Protein 4GYI (pdb70)

B-factor: mean 53.81, std 22.86, range [17.95, 149.84]

Radius of gyration: 22.62 Å; Cα contacts (8 Å, |Δi|>4): 540; chains: 1; bounding box: 73×52×47 Å

Sequence (338 aa):
KLDTRAMRHLTAEDWRVLTAVEMGSKNHEIVPTPLIEKIARLRGGSSGVHKSIATLAKAGLIARMKEAKYDGYRLTYGGLDYLALHTHAARKDVYSVGSRIGVGKEESDIMIVADEKGKQKVLKIHRLGRISFRTVKRDDYLRNRSTGSWMYLSRRLAAIKEFAFMKALYEEGFPVPEPIAQSRHTIVMSLVDALPMRQVSSVPDPASLYADLIALILRLAKHGLIHGDFNEFNILIREEKDAEDPSSITLTPIIIFPQMVSMDHPNAEMYFDRDVQCIKRFFERRFHFVSTTPGPFYKDAKKTVGKDGAKRLDAALEASGFTKKMAKDLEAAIREQQESR

CATH classification: 1.10.10.10 (+2 more: 3.30.200.20, 1.10.510.10)

Structure (mmCIF, N/CA/C/O backbone):
data_4GYI
#
_entry.id   4GYI
#
_cell.length_a   119.624
_cell.length_b   119.624
_cell.length_c   71.783
_cell.angle_alpha   90.00
_cell.angle_beta   90.00
_cell.angle_gamma   120.00
#
_symmetry.space_group_name_H-M   'H 3'
#
loop_
_entity.id
_entity.type
_entity.pdbx_description
1 polymer 'Rio2 kinase'
2 non-polymer "ADENOSINE-5'-DIPHOSPHATE"
3 non-polymer 'MAGNESIUM ION'
4 non-polymer 1,2-ETHANEDIOL
5 water water
#
loop_
_atom_site.group_PDB
_atom_site.id
_atom_site.type_symbol
_atom_site.label_atom_id
_atom_site.label_alt_id
_atom_site.label_comp_id
_atom_site.label_asym_id
_atom_site.label_entity_id
_atom_site.label_seq_id
_atom_site.pdbx_PDB_ins_code
_atom_site.Cartn_x
_atom_site.Cartn_y
_atom_site.Cartn_z
_atom_site.occupancy
_atom_site.B_iso_or_equiv
_atom_site.auth_seq_id
_atom_site.auth_comp_id
_atom_site.auth_asym_id
_atom_site.auth_atom_id
_atom_site.pdbx_PDB_model_num
ATOM 1 N N . LYS A 1 3 ? 28.244 31.048 -32.201 1.00 105.31 2 LYS A N 1
ATOM 2 C CA . LYS A 1 3 ? 27.331 30.096 -32.825 1.00 107.28 2 LYS A CA 1
ATOM 3 C C . LYS A 1 3 ? 28.095 28.915 -33.413 1.00 106.00 2 LYS A C 1
ATOM 4 O O . LYS A 1 3 ? 29.314 28.815 -33.257 1.00 106.36 2 LYS A O 1
ATOM 6 N N . LEU A 1 4 ? 27.375 28.021 -34.088 1.00 100.32 3 LEU A N 1
ATOM 7 C CA . LEU A 1 4 ? 27.987 26.826 -34.673 1.00 92.75 3 LEU A CA 1
ATOM 8 C C . LEU A 1 4 ? 27.890 26.805 -36.203 1.00 89.82 3 LEU A C 1
ATOM 9 O O . LEU A 1 4 ? 26.793 26.807 -36.771 1.00 92.79 3 LEU A O 1
ATOM 14 N N . ASP A 1 5 ? 29.039 26.785 -36.869 1.00 77.39 4 ASP A N 1
ATOM 15 C CA . ASP A 1 5 ? 29.050 26.669 -38.324 1.00 77.91 4 ASP A CA 1
ATOM 16 C C . ASP A 1 5 ? 29.426 25.260 -38.764 1.00 62.64 4 ASP A C 1
ATOM 17 O O . ASP A 1 5 ? 30.415 24.689 -38.302 1.00 62.58 4 ASP A O 1
ATOM 22 N N . THR A 1 6 ? 28.621 24.697 -39.653 1.00 67.29 5 THR A N 1
ATOM 23 C CA . THR A 1 6 ? 28.854 23.344 -40.134 1.00 70.38 5 THR A CA 1
ATOM 24 C C . THR A 1 6 ? 29.443 23.350 -41.537 1.00 66.80 5 THR A C 1
ATOM 25 O O . THR A 1 6 ? 29.327 22.363 -42.260 1.00 73.81 5 THR A O 1
ATOM 29 N N . ARG A 1 7 ? 30.060 24.464 -41.923 1.00 67.51 6 ARG A N 1
ATOM 30 C CA . ARG A 1 7 ? 30.688 24.569 -43.244 1.00 80.07 6 ARG A CA 1
ATOM 31 C C . ARG A 1 7 ? 31.794 23.524 -43.446 1.00 72.02 6 ARG A C 1
ATOM 32 O O . ARG A 1 7 ? 31.837 22.841 -44.468 1.00 69.33 6 ARG A O 1
ATOM 40 N N . ALA A 1 8 ? 32.682 23.403 -42.462 1.00 63.83 7 ALA A N 1
ATOM 41 C CA . ALA A 1 8 ? 33.854 22.539 -42.578 1.00 60.80 7 ALA A CA 1
ATOM 42 C C . ALA A 1 8 ? 33.487 21.065 -42.597 1.00 60.94 7 ALA A C 1
ATOM 43 O O . ALA A 1 8 ? 34.230 20.238 -43.121 1.00 61.53 7 ALA A O 1
ATOM 45 N N . MET A 1 9 ? 32.334 20.757 -42.020 1.00 60.02 8 MET A N 1
ATOM 46 C CA . MET A 1 9 ? 31.839 19.392 -41.874 1.00 65.51 8 MET A CA 1
ATOM 47 C C . MET A 1 9 ? 32.066 18.493 -43.090 1.00 71.53 8 MET A C 1
ATOM 48 O O . MET A 1 9 ? 32.339 17.298 -42.942 1.00 69.05 8 MET A O 1
ATOM 53 N N . ARG A 1 10 ? 31.959 19.065 -44.285 1.00 69.06 9 ARG A N 1
ATOM 54 C CA . ARG A 1 10 ? 32.152 18.288 -45.511 1.00 75.95 9 ARG A CA 1
ATOM 55 C C . ARG A 1 10 ? 33.583 18.271 -46.044 1.00 71.56 9 ARG A C 1
ATOM 56 O O . ARG A 1 10 ? 33.955 17.372 -46.797 1.00 77.97 9 ARG A O 1
ATOM 64 N N . HIS A 1 11 ? 34.383 19.258 -45.658 1.00 71.11 10 HIS A N 1
ATOM 65 C CA . HIS A 1 11 ? 35.810 19.240 -45.968 1.00 75.15 10 HIS A CA 1
ATOM 66 C C . HIS A 1 11 ? 36.516 18.064 -45.282 1.00 69.13 10 HIS A C 1
ATOM 67 O O . HIS A 1 11 ? 37.570 17.615 -45.737 1.00 68.18 10 HIS A O 1
ATOM 74 N N . LEU A 1 12 ? 35.938 17.564 -44.190 1.00 59.67 11 LEU A N 1
ATOM 75 C CA . LEU A 1 12 ? 36.614 16.556 -43.373 1.00 49.90 11 LEU A CA 1
ATOM 76 C C . LEU A 1 12 ? 36.633 15.172 -44.014 1.00 50.88 11 LEU A C 1
ATOM 77 O O . LEU A 1 12 ? 35.600 14.673 -44.465 1.00 47.29 11 LEU A O 1
ATOM 82 N N . THR A 1 13 ? 37.820 14.564 -44.045 1.00 51.87 12 THR A N 1
ATOM 83 C CA . THR A 1 13 ? 38.013 13.230 -44.614 1.00 59.80 12 THR A CA 1
ATOM 84 C C . THR A 1 13 ? 37.736 12.142 -43.591 1.00 57.42 12 THR A C 1
ATOM 85 O O . THR A 1 13 ? 37.459 12.425 -42.424 1.00 54.35 12 THR A O 1
ATOM 89 N N . ALA A 1 14 ? 37.830 10.894 -44.034 1.00 55.85 13 ALA A N 1
ATOM 90 C CA . ALA A 1 14 ? 37.538 9.753 -43.172 1.00 57.79 13 ALA A CA 1
ATOM 91 C C . ALA A 1 14 ? 38.483 9.689 -41.975 1.00 55.01 13 ALA A C 1
ATOM 92 O O . ALA A 1 14 ? 38.042 9.491 -40.834 1.00 50.92 13 ALA A O 1
ATOM 94 N N . GLU A 1 15 ? 39.777 9.875 -42.220 1.00 53.85 14 GLU A N 1
ATOM 95 C CA . GLU A 1 15 ? 40.704 9.938 -41.093 1.00 62.85 14 GLU A CA 1
ATOM 96 C C . GLU A 1 15 ? 40.809 11.324 -40.432 1.00 53.85 14 GLU A C 1
ATOM 97 O O . GLU A 1 15 ? 41.546 11.495 -39.469 1.00 49.62 14 GLU A O 1
ATOM 103 N N . ASP A 1 16 ? 40.074 12.312 -40.925 1.00 45.27 15 ASP A N 1
ATOM 104 C CA . ASP A 1 16 ? 39.924 13.528 -40.127 1.00 46.10 15 ASP A CA 1
ATOM 105 C C . ASP A 1 16 ? 38.971 13.210 -38.991 1.00 49.86 15 ASP A C 1
ATOM 106 O O . ASP A 1 16 ? 39.189 13.604 -37.839 1.00 43.66 15 ASP A O 1
ATOM 111 N N . TRP A 1 17 ? 37.920 12.472 -39.325 1.00 36.85 16 TRP A N 1
ATOM 112 C CA . TRP A 1 17 ? 36.974 11.994 -38.327 1.00 42.55 16 TRP A CA 1
ATOM 113 C C . TRP A 1 17 ? 37.608 11.042 -37.310 1.00 39.88 16 TRP A C 1
ATOM 114 O O . TRP A 1 17 ? 37.365 11.147 -36.109 1.00 42.29 16 TRP A O 1
ATOM 125 N N . ARG A 1 18 ? 38.439 10.133 -37.797 1.00 40.03 17 ARG A N 1
ATOM 126 C CA . ARG A 1 18 ? 39.089 9.140 -36.954 1.00 47.35 17 ARG A CA 1
ATOM 127 C C . ARG A 1 18 ? 40.022 9.780 -35.918 1.00 45.50 17 ARG A C 1
ATOM 128 O O . ARG A 1 18 ? 40.080 9.347 -34.771 1.00 50.06 17 ARG A O 1
ATOM 136 N N . VAL A 1 19 ? 40.750 10.810 -36.336 1.00 43.67 18 VAL A N 1
ATOM 137 C CA . VAL A 1 19 ? 41.638 11.551 -35.446 1.00 40.51 18 VAL A CA 1
ATOM 138 C C . VAL A 1 19 ? 40.839 12.406 -34.450 1.00 42.19 18 VAL A C 1
ATOM 139 O O . VAL A 1 19 ? 41.155 12.442 -33.256 1.00 38.70 18 VAL A O 1
ATOM 143 N N . LEU A 1 20 ? 39.803 13.085 -34.943 1.00 41.57 19 LEU A N 1
ATOM 144 C CA . LEU A 1 20 ? 38.898 13.814 -34.074 1.00 42.14 19 LEU A CA 1
ATOM 145 C C . LEU A 1 20 ? 38.328 12.873 -33.013 1.00 40.59 19 LEU A C 1
ATOM 146 O O . LEU A 1 20 ? 38.340 13.185 -31.824 1.00 38.56 19 LEU A O 1
ATOM 151 N N . THR A 1 21 ? 37.846 11.714 -33.444 1.00 37.15 20 THR A N 1
ATOM 152 C CA . THR A 1 21 ? 37.293 10.724 -32.522 1.00 41.18 20 THR A CA 1
ATOM 153 C C . THR A 1 21 ? 38.343 10.236 -31.523 1.00 40.37 20 THR A C 1
ATOM 154 O O . THR A 1 21 ? 38.048 10.018 -30.346 1.00 38.94 20 THR A O 1
ATOM 158 N N . ALA A 1 22 ? 39.572 10.082 -32.006 1.00 42.33 21 ALA A N 1
ATOM 159 C CA . ALA A 1 22 ? 40.692 9.664 -31.168 1.00 49.79 21 ALA A CA 1
ATOM 160 C C . ALA A 1 22 ? 41.013 10.679 -30.079 1.00 47.03 21 ALA A C 1
ATOM 161 O O . ALA A 1 22 ? 41.398 10.308 -28.970 1.00 46.55 21 ALA A O 1
ATOM 163 N N . VAL A 1 23 ? 40.886 11.961 -30.397 1.00 40.89 22 VAL A N 1
ATOM 164 C CA . VAL A 1 23 ? 41.109 12.992 -29.385 1.00 45.97 22 VAL A CA 1
ATOM 165 C C . VAL A 1 23 ? 40.005 12.906 -28.332 1.00 47.47 22 VAL A C 1
ATOM 166 O O . VAL A 1 23 ? 40.255 13.010 -27.126 1.00 42.40 22 VAL A O 1
ATOM 170 N N . GLU A 1 24 ? 38.782 12.679 -28.797 1.00 43.28 23 GLU A N 1
ATOM 171 C CA . GLU A 1 24 ? 37.679 12.498 -27.878 1.00 50.90 23 GLU A CA 1
ATOM 172 C C . GLU A 1 24 ? 37.939 11.332 -26.916 1.00 44.17 23 GLU A C 1
ATOM 173 O O . GLU A 1 24 ? 37.768 11.472 -25.712 1.00 43.63 23 GLU A O 1
ATOM 179 N N . MET A 1 25 ? 38.348 10.186 -27.446 1.00 45.70 24 MET A N 1
ATOM 180 C CA . MET A 1 25 ? 38.527 9.004 -26.601 1.00 51.58 24 MET A CA 1
ATOM 181 C C . MET A 1 25 ? 39.673 9.164 -25.624 1.00 42.25 24 MET A C 1
ATOM 182 O O . MET A 1 25 ? 39.597 8.701 -24.494 1.00 57.29 24 MET A O 1
ATOM 187 N N . GLY A 1 26 ? 40.734 9.822 -26.072 1.00 44.35 25 GLY A N 1
ATOM 188 C CA . GLY A 1 26 ? 41.907 10.044 -25.249 1.00 40.24 25 GLY A CA 1
ATOM 189 C C . GLY A 1 26 ? 41.718 11.097 -24.177 1.00 51.54 25 GLY A C 1
ATOM 190 O O . GLY A 1 26 ? 42.518 11.188 -23.252 1.00 55.24 25 GLY A O 1
ATOM 191 N N . SER A 1 27 ? 40.668 11.902 -24.294 1.00 52.58 26 SER A N 1
ATOM 192 C CA . SER A 1 27 ? 40.405 12.919 -23.284 1.00 53.67 26 SER A CA 1
ATOM 193 C C . SER A 1 27 ? 39.474 12.384 -22.209 1.00 57.23 26 SER A C 1
ATOM 194 O O . SER A 1 27 ? 39.044 13.124 -21.336 1.00 55.72 26 SER A O 1
ATOM 197 N N . LYS A 1 28 ? 39.175 11.092 -22.291 1.00 63.43 27 LYS A N 1
ATOM 198 C CA . LYS A 1 28 ? 38.398 10.390 -21.275 1.00 77.68 27 LYS A CA 1
ATOM 199 C C . LYS A 1 28 ? 38.995 10.565 -19.871 1.00 85.29 27 LYS A C 1
ATOM 200 O O . LYS A 1 28 ? 38.273 10.850 -18.918 1.00 82.14 27 LYS A O 1
ATOM 206 N N . ASN A 1 29 ? 40.312 10.399 -19.748 1.00 94.67 28 ASN A N 1
ATOM 207 C CA . ASN A 1 29 ? 40.985 10.581 -18.463 1.00 90.79 28 ASN A CA 1
ATOM 208 C C . ASN A 1 29 ? 41.464 12.016 -18.261 1.00 93.96 28 ASN A C 1
ATOM 209 O O . ASN A 1 29 ? 40.973 12.719 -17.379 1.00 101.97 28 ASN A O 1
ATOM 211 N N . HIS A 1 30 ? 42.409 12.457 -19.086 1.00 90.24 29 HIS A N 1
ATOM 212 C CA . HIS A 1 30 ? 42.962 13.804 -18.949 1.00 84.06 29 HIS A CA 1
ATOM 213 C C . HIS A 1 30 ? 42.491 14.745 -20.053 1.00 75.19 29 HIS A C 1
ATOM 214 O O . HIS A 1 30 ? 42.131 14.306 -21.141 1.00 75.53 29 HIS A O 1
ATOM 221 N N . GLU A 1 31 ? 42.515 16.043 -19.770 1.00 63.92 30 GLU A N 1
ATOM 222 C CA . GLU A 1 31 ? 42.012 17.053 -20.704 1.00 72.53 30 GLU A CA 1
ATOM 223 C C . GLU A 1 31 ? 42.919 17.313 -21.916 1.00 67.10 30 GLU A C 1
ATOM 224 O O . GLU A 1 31 ? 42.436 17.541 -23.029 1.00 59.80 30 GLU A O 1
ATOM 230 N N . ILE A 1 32 ? 44.229 17.308 -21.693 1.00 57.10 31 ILE A N 1
ATOM 231 C CA . ILE A 1 32 ? 45.179 17.436 -22.784 1.00 56.27 31 ILE A CA 1
ATOM 232 C C . ILE A 1 32 ? 45.564 16.040 -23.211 1.00 57.83 31 ILE A C 1
ATOM 233 O O . ILE A 1 32 ? 45.910 15.204 -22.375 1.00 64.54 31 ILE A O 1
ATOM 238 N N . VAL A 1 33 ? 45.483 15.781 -24.511 1.00 47.00 32 VAL A N 1
ATOM 239 C CA . VAL A 1 33 ? 45.854 14.485 -25.037 1.00 48.87 32 VAL A CA 1
ATOM 240 C C . VAL A 1 33 ? 47.136 14.634 -25.830 1.00 54.64 32 VAL A C 1
ATOM 241 O O . VAL A 1 33 ? 47.131 15.264 -26.889 1.00 53.26 32 VAL A O 1
ATOM 245 N N . PRO A 1 34 ? 48.245 14.076 -25.307 1.00 54.12 33 PRO A N 1
ATOM 246 C CA . PRO A 1 34 ? 49.541 14.189 -25.990 1.00 50.77 33 PRO A CA 1
ATOM 247 C C . PRO A 1 34 ? 49.497 13.671 -27.423 1.00 52.93 33 PRO A C 1
ATOM 248 O O . PRO A 1 34 ? 48.821 12.682 -27.712 1.00 51.52 33 PRO A O 1
ATOM 252 N N . THR A 1 35 ? 50.205 14.369 -28.305 1.00 52.42 34 THR A N 1
ATOM 253 C CA . THR A 1 35 ? 50.306 14.004 -29.713 1.00 57.83 34 THR A CA 1
ATOM 254 C C . THR A 1 35 ? 50.535 12.504 -29.981 1.00 68.30 34 THR A C 1
ATOM 255 O O . THR A 1 35 ? 49.835 11.919 -30.810 1.00 67.37 34 THR A O 1
ATOM 259 N N . PRO A 1 36 ? 51.502 11.870 -29.284 1.00 71.53 35 PRO A N 1
ATOM 260 C CA . PRO A 1 36 ? 51.694 10.441 -29.577 1.00 72.77 35 PRO A CA 1
ATOM 261 C C . PRO A 1 36 ? 50.561 9.542 -29.066 1.00 71.04 35 PRO A C 1
ATOM 262 O O . PRO A 1 36 ? 50.440 8.402 -29.516 1.00 64.89 35 PRO A O 1
ATOM 266 N N . LEU A 1 37 ? 49.745 10.035 -28.1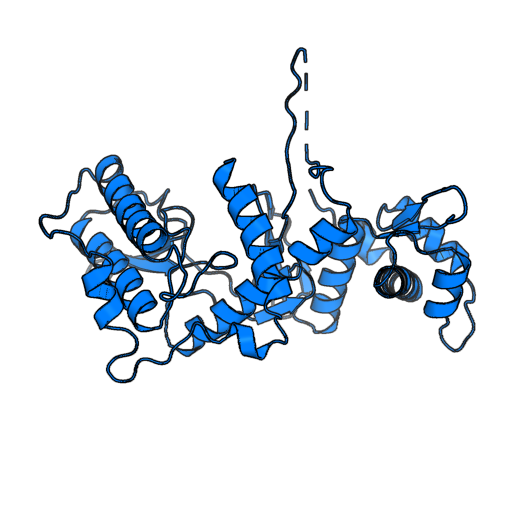40 1.00 70.04 36 LEU A N 1
ATOM 267 C CA . LEU A 1 37 ? 48.567 9.279 -27.724 1.00 68.32 36 LEU A CA 1
ATOM 268 C C . LEU A 1 37 ? 47.413 9.399 -28.740 1.00 59.28 36 LEU A C 1
ATOM 269 O O . LEU A 1 37 ? 46.601 8.481 -28.874 1.00 53.10 36 LEU A O 1
ATOM 274 N N . ILE A 1 38 ? 47.335 10.524 -29.448 1.00 60.06 37 ILE A N 1
ATOM 275 C CA . ILE A 1 38 ? 46.358 10.656 -30.528 1.00 63.23 37 ILE A CA 1
ATOM 276 C C . ILE A 1 38 ? 46.726 9.623 -31.577 1.00 64.28 37 ILE A C 1
ATOM 277 O O . ILE A 1 38 ? 45.873 8.878 -32.065 1.00 41.44 37 ILE A O 1
ATOM 282 N N . GLU A 1 39 ? 48.017 9.591 -31.911 1.00 75.61 38 GLU A N 1
ATOM 283 C CA . GLU A 1 39 ? 48.541 8.681 -32.929 1.00 72.97 38 GLU A CA 1
ATOM 284 C C . GLU A 1 39 ? 48.193 7.237 -32.600 1.00 65.27 38 GLU A C 1
ATOM 285 O O . GLU A 1 39 ? 47.694 6.507 -33.454 1.00 69.03 38 GLU A O 1
ATOM 291 N N . LYS A 1 40 ? 48.434 6.834 -31.357 1.00 52.60 39 LYS A N 1
ATOM 292 C CA . LYS A 1 40 ? 48.178 5.458 -30.954 1.00 55.10 39 LYS A CA 1
ATOM 293 C C . LYS A 1 40 ? 46.694 5.111 -31.042 1.00 56.03 39 LYS A C 1
ATOM 294 O O . LYS A 1 40 ? 46.319 4.129 -31.670 1.00 51.86 39 LYS A O 1
ATOM 300 N N . ILE A 1 41 ? 45.849 5.926 -30.420 1.00 59.86 40 ILE A N 1
ATOM 301 C CA . ILE A 1 41 ? 44.408 5.705 -30.463 1.00 50.45 40 ILE A CA 1
ATOM 302 C C . ILE A 1 41 ? 43.885 5.734 -31.900 1.00 51.24 40 ILE A C 1
ATOM 303 O O . ILE A 1 41 ? 43.061 4.900 -32.281 1.00 57.47 40 ILE A O 1
ATOM 308 N N . ALA A 1 42 ? 44.384 6.675 -32.702 1.00 43.31 41 ALA A N 1
ATOM 309 C CA . ALA A 1 42 ? 43.936 6.817 -34.096 1.00 50.24 41 ALA A CA 1
ATOM 310 C C . ALA A 1 42 ? 44.393 5.703 -35.041 1.00 65.73 41 ALA A C 1
ATOM 311 O O . ALA A 1 42 ? 43.962 5.661 -36.204 1.00 65.10 41 ALA A O 1
ATOM 313 N N . ARG A 1 43 ? 45.265 4.819 -34.556 1.00 72.17 42 ARG A N 1
ATOM 314 C CA . ARG A 1 43 ? 45.835 3.770 -35.406 1.00 74.62 42 ARG A CA 1
ATOM 315 C C . ARG A 1 43 ? 44.756 2.904 -36.066 1.00 78.73 42 ARG A C 1
ATOM 316 O O . ARG A 1 43 ? 44.024 2.169 -35.399 1.00 80.12 42 ARG A O 1
ATOM 324 N N . LEU A 1 44 ? 44.663 3.037 -37.387 1.00 79.35 43 LEU A N 1
ATOM 325 C CA . LEU A 1 44 ? 43.656 2.360 -38.195 1.00 85.83 43 LEU A CA 1
ATOM 326 C C . LEU A 1 44 ? 43.819 0.843 -38.120 1.00 96.41 43 LEU A C 1
ATOM 327 O O . LEU A 1 44 ? 42.982 0.150 -37.535 1.00 101.21 43 LEU A O 1
ATOM 332 N N . ARG A 1 45 ? 44.907 0.345 -38.707 1.00 87.27 44 ARG A N 1
ATOM 333 C CA . ARG A 1 45 ? 45.222 -1.086 -38.725 1.00 98.80 44 ARG A CA 1
ATOM 334 C C . ARG A 1 45 ? 46.241 -1.617 -37.677 1.00 117.41 44 ARG A C 1
ATOM 335 O O . ARG A 1 45 ? 46.017 -2.694 -37.121 1.00 125.53 44 ARG A O 1
ATOM 343 N N . GLY A 1 46 ? 47.350 -0.923 -37.397 1.00 104.08 45 GLY A N 1
ATOM 344 C CA . GLY A 1 46 ? 47.762 0.328 -38.011 1.00 91.69 45 GLY A CA 1
ATOM 345 C C . GLY A 1 46 ? 49.043 0.817 -37.364 1.00 84.88 45 GLY A C 1
ATOM 346 O O . GLY A 1 46 ? 49.441 0.310 -36.319 1.00 77.57 45 GLY A O 1
ATOM 347 N N . GLY A 1 47 ? 49.696 1.794 -37.982 1.00 88.85 46 GLY A N 1
ATOM 348 C CA . GLY A 1 47 ? 49.211 2.391 -39.210 1.00 91.54 46 GLY A CA 1
ATOM 349 C C . GLY A 1 47 ? 48.495 3.692 -38.922 1.00 93.61 46 GLY A C 1
ATOM 350 O O . GLY A 1 47 ? 47.279 3.702 -38.722 1.00 99.79 46 GLY A O 1
ATOM 351 N N . SER A 1 48 ? 49.242 4.793 -38.893 1.00 89.71 47 SER A N 1
ATOM 352 C CA . SER A 1 48 ? 48.624 6.090 -38.630 1.00 87.64 47 SER A CA 1
ATOM 353 C C . SER A 1 48 ? 47.692 6.538 -39.789 1.00 116.66 47 SER A C 1
ATOM 354 O O . SER A 1 48 ? 46.477 6.620 -39.576 1.00 116.69 47 SER A O 1
ATOM 357 N N . SER A 1 49 ? 48.201 6.804 -40.999 1.00 107.01 48 SER A N 1
ATOM 358 C CA . SER A 1 49 ? 49.620 6.866 -41.342 1.00 95.65 48 SER A CA 1
ATOM 359 C C . SER A 1 49 ? 49.973 8.333 -41.576 1.00 97.47 48 SER A C 1
ATOM 360 O O . SER A 1 49 ? 51.149 8.719 -41.574 1.00 88.43 48 SER A O 1
ATOM 363 N N . GLY A 1 50 ? 48.931 9.143 -41.770 1.00 101.68 49 GLY A N 1
ATOM 364 C CA . GLY A 1 50 ? 49.064 10.580 -41.947 1.00 102.61 49 GLY A CA 1
ATOM 365 C C . GLY A 1 50 ? 48.155 11.346 -40.999 1.00 100.76 49 GLY A C 1
ATOM 366 O O . GLY A 1 50 ? 47.543 12.356 -41.360 1.00 99.74 49 GLY A O 1
ATOM 367 N N . VAL A 1 51 ? 48.065 10.856 -39.771 1.00 87.90 50 VAL A N 1
ATOM 368 C CA . VAL A 1 51 ? 47.254 11.504 -38.763 1.00 80.35 50 VAL A CA 1
ATOM 369 C C . VAL A 1 51 ? 47.790 12.896 -38.416 1.00 74.95 50 VAL A C 1
ATOM 370 O O . VAL A 1 51 ? 47.030 13.780 -38.016 1.00 67.88 50 VAL A O 1
ATOM 374 N N . HIS A 1 52 ? 49.093 13.094 -38.588 1.00 68.08 51 HIS A N 1
ATOM 375 C CA . HIS A 1 52 ? 49.696 14.384 -38.295 1.00 68.51 51 HIS A CA 1
ATOM 376 C C . HIS A 1 52 ? 49.084 15.483 -39.147 1.00 63.37 51 HIS A C 1
ATOM 377 O O . HIS A 1 52 ? 48.914 16.615 -38.677 1.00 60.54 51 HIS A O 1
ATOM 384 N N . LYS A 1 53 ? 48.723 15.140 -40.384 1.00 52.63 52 LYS A N 1
ATOM 385 C CA . LYS A 1 53 ? 48.083 16.098 -41.280 1.00 60.82 52 LYS A CA 1
ATOM 386 C C . LYS A 1 53 ? 46.649 16.403 -40.854 1.00 66.11 52 LYS A C 1
ATOM 387 O O . LYS A 1 53 ? 46.245 17.565 -40.802 1.00 63.33 52 LYS A O 1
ATOM 393 N N . SER A 1 54 ? 45.882 15.352 -40.572 1.00 68.57 53 SER A N 1
ATOM 394 C CA . SER A 1 54 ? 44.538 15.503 -40.017 1.00 66.40 53 SER A CA 1
ATOM 395 C C . SER A 1 54 ? 44.526 16.419 -38.789 1.00 55.83 53 SER A C 1
ATOM 396 O O . SER A 1 54 ? 43.657 17.278 -38.665 1.00 60.61 53 SER A O 1
ATOM 399 N N . ILE A 1 55 ? 45.498 16.241 -37.896 1.00 51.19 54 ILE A N 1
ATOM 400 C CA . ILE A 1 55 ? 45.627 17.093 -36.708 1.00 53.10 54 ILE A CA 1
ATOM 401 C C . ILE A 1 55 ? 45.653 18.586 -37.052 1.00 60.16 54 ILE A C 1
ATOM 402 O O . ILE A 1 55 ? 44.969 19.395 -36.414 1.00 70.86 54 ILE A O 1
ATOM 407 N N . ALA A 1 56 ? 46.424 18.950 -38.071 1.00 54.36 55 ALA A N 1
ATOM 408 C CA . ALA A 1 56 ? 46.520 20.350 -38.487 1.00 61.08 55 ALA A CA 1
ATOM 409 C C . ALA A 1 56 ? 45.206 20.856 -39.093 1.00 61.16 55 ALA A C 1
ATOM 410 O O . ALA A 1 56 ? 44.758 21.975 -38.806 1.00 59.07 55 ALA A O 1
ATOM 412 N N . THR A 1 57 ? 44.611 20.034 -39.955 1.00 58.06 56 THR A N 1
ATOM 413 C CA . THR A 1 57 ? 43.286 20.301 -40.505 1.00 52.52 56 THR A CA 1
ATOM 414 C C . THR A 1 57 ? 42.292 20.585 -39.378 1.00 48.70 56 THR A C 1
ATOM 415 O O . THR A 1 57 ? 41.580 21.587 -39.403 1.00 59.65 56 THR A O 1
ATOM 419 N N . LEU A 1 58 ? 42.259 19.702 -38.386 1.00 43.64 57 LEU A N 1
ATOM 420 C CA . LEU A 1 58 ? 41.296 19.822 -37.287 1.00 42.63 57 LEU A CA 1
ATOM 421 C C . LEU A 1 58 ? 41.583 21.039 -36.432 1.00 42.43 57 LEU A C 1
ATOM 422 O O . LEU A 1 58 ? 40.665 21.705 -35.959 1.00 46.55 57 LEU A O 1
ATOM 427 N N . ALA A 1 59 ? 42.862 21.330 -36.241 1.00 54.10 58 ALA A N 1
ATOM 428 C CA . ALA A 1 59 ? 43.278 22.488 -35.456 1.00 60.35 58 ALA A CA 1
ATOM 429 C C . ALA A 1 59 ? 42.890 23.773 -36.170 1.00 53.41 58 ALA A C 1
ATOM 430 O O . ALA A 1 59 ? 42.318 24.678 -35.574 1.00 56.85 58 ALA A O 1
ATOM 432 N N . LYS A 1 60 ? 43.202 23.830 -37.459 1.00 69.44 59 LYS A N 1
ATOM 433 C CA . LYS A 1 60 ? 42.865 24.964 -38.313 1.00 79.40 59 LYS A CA 1
ATOM 434 C C . LYS A 1 60 ? 41.377 25.254 -38.275 1.00 74.42 59 LYS A C 1
ATOM 435 O O . LYS A 1 60 ? 40.961 26.406 -38.147 1.00 79.99 59 LYS A O 1
ATOM 441 N N . ALA A 1 61 ? 40.579 24.197 -38.382 1.00 67.33 60 ALA A N 1
ATOM 442 C CA . ALA A 1 61 ? 39.121 24.311 -38.331 1.00 54.86 60 ALA A CA 1
ATOM 443 C C . ALA A 1 61 ? 38.568 24.504 -36.913 1.00 49.76 60 ALA A C 1
ATOM 444 O O . ALA A 1 61 ? 37.365 24.661 -36.732 1.00 49.89 60 ALA A O 1
ATOM 446 N N . GLY A 1 62 ? 39.433 24.484 -35.909 1.00 50.28 61 GLY A N 1
ATOM 447 C CA . GLY A 1 62 ? 38.999 24.791 -34.556 1.00 55.52 61 GLY A CA 1
ATOM 448 C C . GLY A 1 62 ? 38.189 23.690 -33.899 1.00 46.73 61 GLY A C 1
ATOM 449 O O . GLY A 1 62 ? 37.335 23.955 -33.066 1.00 45.25 61 GLY A O 1
ATOM 450 N N . LEU A 1 63 ? 38.461 22.450 -34.283 1.00 47.77 62 LEU A N 1
ATOM 451 C CA . LEU A 1 63 ? 37.768 21.297 -33.726 1.00 48.48 62 LEU A CA 1
ATOM 452 C C . LEU A 1 63 ? 38.578 20.713 -32.569 1.00 45.86 62 LEU A C 1
ATOM 453 O O . LEU A 1 63 ? 38.042 20.023 -31.701 1.00 42.43 62 LEU A O 1
ATOM 458 N N . ILE A 1 64 ? 39.879 20.987 -32.595 1.00 46.69 63 ILE A N 1
ATOM 459 C CA . ILE A 1 64 ? 40.786 20.708 -31.493 1.00 43.32 63 ILE A CA 1
ATOM 460 C C . ILE A 1 64 ? 41.689 21.916 -31.306 1.00 51.20 63 ILE A C 1
ATOM 461 O O . ILE A 1 64 ? 41.773 22.773 -32.183 1.00 57.67 63 ILE A O 1
ATOM 466 N N . ALA A 1 65 ? 42.375 21.981 -30.172 1.00 43.84 64 ALA A N 1
ATOM 467 C CA . ALA A 1 65 ? 43.224 23.124 -29.882 1.00 53.06 64 ALA A CA 1
ATOM 468 C C . ALA A 1 65 ? 44.518 22.703 -29.179 1.00 58.31 64 ALA A C 1
ATOM 469 O O . ALA A 1 65 ? 44.488 21.936 -28.220 1.00 55.92 64 ALA A O 1
ATOM 471 N N . ARG A 1 66 ? 45.648 23.203 -29.671 1.00 63.50 65 ARG A N 1
ATOM 472 C CA . ARG A 1 66 ? 46.951 22.870 -29.100 1.00 67.75 65 ARG A CA 1
ATOM 473 C C . ARG A 1 66 ? 47.106 23.389 -27.681 1.00 61.39 65 ARG A C 1
ATOM 474 O O . ARG A 1 66 ? 46.759 24.530 -27.386 1.00 60.89 65 ARG A O 1
ATOM 482 N N . MET A 1 67 ? 47.611 22.536 -26.799 1.00 68.20 66 MET A N 1
ATOM 483 C CA . MET A 1 67 ? 47.931 22.942 -25.433 1.00 74.59 66 MET A CA 1
ATOM 484 C C . MET A 1 67 ? 49.370 22.557 -25.077 1.00 81.48 66 MET A C 1
ATOM 485 O O . MET A 1 67 ? 49.721 21.374 -25.071 1.00 81.28 66 MET A O 1
ATOM 490 N N . LYS A 1 68 ? 50.200 23.556 -24.789 1.00 84.78 67 LYS A N 1
ATOM 491 C CA . LYS A 1 68 ? 51.539 23.302 -24.269 1.00 84.80 67 LYS A CA 1
ATOM 492 C C . LYS A 1 68 ? 51.525 23.506 -22.766 1.00 88.48 67 LYS A C 1
ATOM 493 O O . LYS A 1 68 ? 51.067 24.540 -22.274 1.00 90.71 67 LYS A O 1
ATOM 495 N N . GLU A 1 69 ? 52.006 22.502 -22.041 1.00 90.37 68 GLU A N 1
ATOM 496 C CA . GLU A 1 69 ? 52.084 22.561 -20.586 1.00 94.76 68 GLU A CA 1
ATOM 497 C C . GLU A 1 69 ? 53.442 22.021 -20.145 1.00 93.27 68 GLU A C 1
ATOM 498 O O . GLU A 1 69 ? 54.234 21.572 -20.978 1.00 89.55 68 GLU A O 1
ATOM 504 N N . ALA A 1 70 ? 53.700 22.077 -18.841 1.00 96.57 69 ALA A N 1
ATOM 505 C CA . ALA A 1 70 ? 54.955 21.628 -18.248 1.00 107.71 69 ALA A CA 1
ATOM 506 C C . ALA A 1 70 ? 55.460 20.308 -18.833 1.00 107.04 69 ALA A C 1
ATOM 507 O O . ALA A 1 70 ? 56.609 20.215 -19.276 1.00 112.06 69 ALA A O 1
ATOM 509 N N . LYS A 1 71 ? 54.600 19.294 -18.843 1.00 95.52 70 LYS A N 1
ATOM 510 C CA . LYS A 1 71 ? 54.977 17.999 -19.394 1.00 94.33 70 LYS A CA 1
ATOM 511 C C . LYS A 1 71 ? 53.998 17.592 -20.492 1.00 97.62 70 LYS A C 1
ATOM 512 O O . LYS A 1 71 ? 54.357 16.893 -21.440 1.00 99.61 70 LYS A O 1
ATOM 518 N N . TYR A 1 72 ? 52.760 18.052 -20.361 1.00 101.61 71 TYR A N 1
ATOM 519 C CA . TYR A 1 72 ? 51.686 17.628 -21.250 1.00 106.61 71 TYR A CA 1
ATOM 520 C C . TYR A 1 72 ? 51.567 18.565 -22.446 1.00 103.18 71 TYR A C 1
ATOM 521 O O . TYR A 1 72 ? 51.028 19.664 -22.343 1.00 103.18 71 TYR A O 1
ATOM 530 N N . ASP A 1 73 ? 52.102 18.119 -23.576 1.00 102.11 72 ASP A N 1
ATOM 531 C CA . ASP A 1 73 ? 52.076 18.885 -24.813 1.00 98.54 72 ASP A CA 1
ATOM 532 C C . ASP A 1 73 ? 51.265 18.113 -25.849 1.00 87.72 72 ASP A C 1
ATOM 533 O O . ASP A 1 73 ? 51.726 17.108 -26.397 1.00 91.23 72 ASP A O 1
ATOM 538 N N . GLY A 1 74 ? 50.049 18.581 -26.106 1.00 71.26 73 GLY A N 1
ATOM 539 C CA . GLY A 1 74 ? 49.153 17.895 -27.013 1.00 58.27 73 GLY A CA 1
ATOM 540 C C . GLY A 1 74 ? 47.994 18.763 -27.442 1.00 54.24 73 GLY A C 1
ATOM 541 O O . GLY A 1 74 ? 48.128 19.972 -27.605 1.00 67.98 73 GLY A O 1
ATOM 542 N N . TYR A 1 75 ? 46.839 18.146 -27.627 1.00 55.30 74 TYR A N 1
ATOM 543 C CA . TYR A 1 75 ? 45.658 18.880 -28.064 1.00 55.14 74 TYR A CA 1
ATOM 544 C C . TYR A 1 75 ? 44.449 18.536 -27.200 1.00 52.03 74 TYR A C 1
ATOM 545 O O . TYR A 1 75 ? 44.366 17.458 -26.609 1.00 51.67 74 TYR A O 1
ATOM 554 N N . ARG A 1 76 ? 43.507 19.462 -27.122 1.00 47.63 75 ARG A N 1
ATOM 555 C CA . ARG A 1 76 ? 42.232 19.149 -26.506 1.00 44.83 75 ARG A CA 1
ATOM 556 C C . ARG A 1 76 ? 41.126 19.320 -27.519 1.00 40.88 75 ARG A C 1
ATOM 557 O O . ARG A 1 76 ? 41.252 20.080 -28.480 1.00 45.54 75 ARG A O 1
ATOM 565 N N . LEU A 1 77 ? 40.035 18.612 -27.283 1.00 39.95 76 LEU A N 1
ATOM 566 C CA . LEU A 1 77 ? 38.821 18.794 -28.046 1.00 39.16 76 LEU A CA 1
ATOM 567 C C . LEU A 1 77 ? 38.222 20.165 -27.708 1.00 39.05 76 LEU A C 1
ATOM 568 O O . LEU A 1 77 ? 38.250 20.585 -26.550 1.00 39.69 76 LEU A O 1
ATOM 573 N N . THR A 1 78 ? 37.704 20.880 -28.705 1.00 32.44 77 THR A N 1
ATOM 574 C CA . THR A 1 78 ? 36.953 22.095 -28.408 1.00 40.81 77 THR A CA 1
ATOM 575 C C . THR A 1 78 ? 35.464 21.780 -28.407 1.00 41.92 77 THR A C 1
ATOM 576 O O . THR A 1 78 ? 35.054 20.667 -28.743 1.00 38.46 77 THR A O 1
ATOM 580 N N . TYR A 1 79 ? 34.656 22.750 -28.009 1.00 34.44 78 TYR A N 1
ATOM 581 C CA . TYR A 1 79 ? 33.215 22.584 -28.060 1.00 29.00 78 TYR A CA 1
ATOM 582 C C . TYR A 1 79 ? 32.723 22.318 -29.485 1.00 28.00 78 TYR A C 1
ATOM 583 O O . TYR A 1 79 ? 31.830 21.482 -29.705 1.00 30.37 78 TYR A O 1
ATOM 592 N N . GLY A 1 80 ? 33.317 23.018 -30.450 1.00 32.14 79 GLY A N 1
ATOM 593 C CA . GLY A 1 80 ? 32.969 22.822 -31.848 1.00 32.27 79 GLY A CA 1
ATOM 594 C C . GLY A 1 80 ? 33.255 21.391 -32.262 1.00 35.64 79 GLY A C 1
ATOM 595 O O . GLY A 1 80 ? 32.465 20.767 -32.973 1.00 38.55 79 GLY A O 1
ATOM 596 N N . GLY A 1 81 ? 34.386 20.863 -31.799 1.00 40.23 80 GLY A N 1
ATOM 597 C CA . GLY A 1 81 ? 34.760 19.485 -32.090 1.00 30.75 80 GLY A CA 1
ATOM 598 C C . GLY A 1 81 ? 33.731 18.463 -31.630 1.00 31.75 80 GLY A C 1
ATOM 599 O O . GLY A 1 81 ? 33.381 17.542 -32.380 1.00 34.33 80 GLY A O 1
ATOM 600 N N . LEU A 1 82 ? 33.231 18.642 -30.405 1.00 28.96 81 LEU A N 1
ATOM 601 C CA . LEU A 1 82 ? 32.195 17.770 -29.840 1.00 29.40 81 LEU A CA 1
ATOM 602 C C . LEU A 1 82 ? 30.883 17.858 -30.632 1.00 22.93 81 LEU A C 1
ATOM 603 O O . LEU A 1 82 ? 30.272 16.835 -30.953 1.00 31.29 81 LEU A O 1
ATOM 608 N N . ASP A 1 83 ? 30.448 19.091 -30.922 1.00 24.04 82 ASP A N 1
ATOM 609 C CA . ASP A 1 83 ? 29.304 19.355 -31.818 1.00 23.35 82 ASP A CA 1
ATOM 610 C C . ASP A 1 83 ? 29.434 18.513 -33.095 1.00 32.10 82 ASP A C 1
ATOM 611 O O . ASP A 1 83 ? 28.536 17.740 -33.448 1.00 30.09 82 ASP A O 1
ATOM 616 N N . TYR A 1 84 ? 30.578 18.657 -33.770 1.00 33.59 83 TYR A N 1
ATOM 617 C CA . TYR A 1 84 ? 30.823 17.940 -35.026 1.00 36.71 83 TYR A CA 1
ATOM 618 C C . TYR A 1 84 ? 30.721 16.431 -34.831 1.00 38.63 83 TYR A C 1
ATOM 619 O O . TYR A 1 84 ? 30.074 15.745 -35.615 1.00 30.61 83 TYR A O 1
ATOM 628 N N . LEU A 1 85 ? 31.349 15.926 -33.770 1.00 38.88 84 LEU A N 1
ATOM 629 C CA . LEU A 1 85 ? 31.282 14.501 -33.464 1.00 42.82 84 LEU A CA 1
ATOM 630 C C . LEU A 1 85 ? 29.847 14.044 -33.243 1.00 39.98 84 LEU A C 1
ATOM 631 O O . LEU A 1 85 ? 29.460 12.987 -33.721 1.00 35.20 84 LEU A O 1
ATOM 636 N N . ALA A 1 86 ? 29.063 14.843 -32.520 1.00 34.74 85 ALA A N 1
ATOM 637 C CA . ALA A 1 86 ? 27.652 14.523 -32.320 1.00 30.20 85 ALA A CA 1
ATOM 638 C C . ALA A 1 86 ? 26.901 14.461 -33.644 1.00 25.35 85 ALA A C 1
ATOM 639 O O . ALA A 1 86 ? 26.146 13.538 -33.882 1.00 31.96 85 ALA A O 1
ATOM 641 N N . LEU A 1 87 ? 27.092 15.468 -34.491 1.00 28.60 86 LEU A N 1
ATOM 642 C CA . LEU A 1 87 ? 26.415 15.514 -35.787 1.00 35.44 86 LEU A CA 1
ATOM 643 C C . LEU A 1 87 ? 26.780 14.319 -36.660 1.00 41.38 86 LEU A C 1
ATOM 644 O O . LEU A 1 87 ? 25.928 13.743 -37.331 1.00 44.11 86 LEU A O 1
ATOM 649 N N . HIS A 1 88 ? 28.058 13.963 -36.645 1.00 44.73 87 HIS A N 1
ATOM 650 C CA . HIS A 1 88 ? 28.566 12.838 -37.416 1.00 44.69 87 HIS A CA 1
ATOM 651 C C . HIS A 1 88 ? 27.858 11.546 -37.011 1.00 46.00 87 HIS A C 1
ATOM 652 O O . HIS A 1 88 ? 27.453 10.735 -37.853 1.00 45.71 87 HIS A O 1
ATOM 659 N N . THR A 1 89 ? 27.699 11.369 -35.707 1.00 41.26 88 THR A N 1
ATOM 660 C CA . THR A 1 89 ? 27.006 10.210 -35.180 1.00 37.72 88 THR A CA 1
ATOM 661 C C . THR A 1 89 ? 25.544 10.216 -35.628 1.00 45.28 88 THR A C 1
ATOM 662 O O . THR A 1 89 ? 25.022 9.184 -36.054 1.00 44.02 88 THR A O 1
ATOM 666 N N . HIS A 1 90 ? 24.888 11.372 -35.552 1.00 34.46 89 HIS A N 1
ATOM 667 C CA . HIS A 1 90 ? 23.500 11.457 -36.013 1.00 36.71 89 HIS A CA 1
ATOM 668 C C . HIS A 1 90 ? 23.394 11.189 -37.523 1.00 39.76 89 HIS A C 1
ATOM 669 O O . HIS A 1 90 ? 22.445 10.562 -37.978 1.00 35.25 89 HIS A O 1
ATOM 676 N N . ALA A 1 91 ? 24.363 11.683 -38.289 1.00 31.41 90 ALA A N 1
ATOM 677 C CA . ALA A 1 91 ? 24.399 11.443 -39.724 1.00 41.75 90 ALA A CA 1
ATOM 678 C C . ALA A 1 91 ? 24.580 9.963 -40.014 1.00 48.68 90 ALA A C 1
ATOM 679 O O . ALA A 1 91 ? 23.867 9.394 -40.852 1.00 46.75 90 ALA A O 1
ATOM 681 N N . ALA A 1 92 ? 25.544 9.346 -39.322 1.00 45.40 91 ALA A N 1
ATOM 682 C CA . ALA A 1 92 ? 25.939 7.966 -39.611 1.00 42.74 91 ALA A CA 1
ATOM 683 C C . ALA A 1 92 ? 24.820 6.996 -39.284 1.00 50.50 91 ALA A C 1
ATOM 684 O O . ALA A 1 92 ? 24.639 5.996 -39.978 1.00 52.79 91 ALA A O 1
ATOM 686 N N . ARG A 1 93 ? 24.061 7.311 -38.235 1.00 39.82 92 ARG A N 1
ATOM 687 C CA . ARG A 1 93 ? 22.908 6.506 -37.840 1.00 42.92 92 ARG A CA 1
ATOM 688 C C . ARG A 1 93 ? 21.681 6.897 -38.644 1.00 45.79 92 ARG A C 1
ATOM 689 O O . ARG A 1 93 ? 20.613 6.324 -38.451 1.00 43.85 92 ARG A O 1
ATOM 697 N N . LYS A 1 94 ? 21.848 7.895 -39.514 1.00 48.38 93 LYS A N 1
ATOM 698 C CA . LYS A 1 94 ? 20.824 8.353 -40.462 1.00 47.37 93 LYS A CA 1
ATOM 699 C C . LYS A 1 94 ? 19.632 9.050 -39.812 1.00 56.36 93 LYS A C 1
ATOM 700 O O . LYS A 1 94 ? 18.506 9.016 -40.320 1.00 51.13 93 LYS A O 1
ATOM 706 N N . ASP A 1 95 ? 19.897 9.710 -38.692 1.00 56.61 94 ASP A N 1
ATOM 707 C CA . ASP A 1 95 ? 18.871 10.485 -38.020 1.00 42.51 94 ASP A CA 1
ATOM 708 C C . ASP A 1 95 ? 18.862 11.914 -38.551 1.00 44.87 94 ASP A C 1
ATOM 709 O O . ASP A 1 95 ? 17.823 12.575 -38.566 1.00 42.26 94 ASP A O 1
ATOM 714 N N . VAL A 1 96 ? 20.020 12.370 -39.017 1.00 40.36 95 VAL A N 1
ATOM 715 C CA . VAL A 1 96 ? 20.144 13.718 -39.547 1.00 38.33 95 VAL A CA 1
ATOM 716 C C . VAL A 1 96 ? 20.794 13.689 -40.919 1.00 45.69 95 VAL A C 1
ATOM 717 O O . VAL A 1 96 ? 21.858 13.101 -41.083 1.00 45.37 95 VAL A O 1
ATOM 721 N N . TYR A 1 97 ? 20.158 14.318 -41.901 1.00 46.13 96 TYR A N 1
ATOM 722 C CA . TYR A 1 97 ? 20.725 14.375 -43.246 1.00 46.55 96 TYR A CA 1
ATOM 723 C C . TYR A 1 97 ? 21.257 15.769 -43.566 1.00 48.39 96 TYR A C 1
ATOM 724 O O . TYR A 1 97 ? 22.318 15.914 -44.178 1.00 42.30 96 TYR A O 1
ATOM 733 N N . SER A 1 98 ? 20.509 16.788 -43.142 1.00 43.25 97 SER A N 1
ATOM 734 C CA . SER A 1 98 ? 20.881 18.179 -43.349 1.00 35.52 97 SER A CA 1
ATOM 735 C C . SER A 1 98 ? 20.526 19.003 -42.123 1.00 41.87 97 SER A C 1
ATOM 736 O O . SER A 1 98 ? 19.671 18.617 -41.315 1.00 34.27 97 SER A O 1
ATOM 739 N N . VAL A 1 99 ? 21.199 20.142 -42.003 1.00 33.54 98 VAL A N 1
ATOM 740 C CA . VAL A 1 99 ? 21.008 21.054 -40.902 1.00 42.46 98 VAL A CA 1
ATOM 741 C C . VAL A 1 99 ? 20.438 22.355 -41.445 1.00 45.23 98 VAL A C 1
ATOM 742 O O . VAL A 1 99 ? 20.872 22.850 -42.493 1.00 41.76 98 VAL A O 1
ATOM 746 N N . GL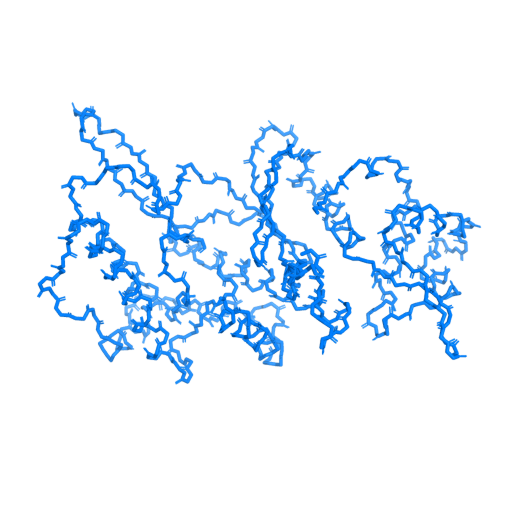Y A 1 100 ? 19.448 22.890 -40.742 1.00 33.81 99 GLY A N 1
ATOM 747 C CA . GLY A 1 100 ? 18.782 24.110 -41.173 1.00 33.21 99 GLY A CA 1
ATOM 748 C C . GLY A 1 100 ? 19.643 25.343 -40.994 1.00 40.41 99 GLY A C 1
ATOM 749 O O . GLY A 1 100 ? 20.561 25.350 -40.184 1.00 49.45 99 GLY A O 1
ATOM 750 N N . SER A 1 101 ? 19.336 26.387 -41.764 1.00 56.20 100 SER A N 1
ATOM 751 C CA . SER A 1 101 ? 20.027 27.677 -41.697 1.00 59.75 100 SER A CA 1
ATOM 752 C C . SER A 1 101 ? 19.645 28.465 -40.436 1.00 71.53 100 SER A C 1
ATOM 753 O O . SER A 1 101 ? 20.264 29.479 -40.105 1.00 75.47 100 SER A O 1
ATOM 756 N N . ARG A 1 102 ? 18.614 27.990 -39.742 1.00 68.32 101 ARG A N 1
ATOM 757 C CA . ARG A 1 102 ? 18.030 28.709 -38.622 1.00 55.35 101 ARG A CA 1
ATOM 758 C C . ARG A 1 102 ? 18.447 28.063 -37.306 1.00 54.90 101 ARG A C 1
ATOM 759 O O . ARG A 1 102 ? 18.021 26.948 -36.992 1.00 53.16 101 ARG A O 1
ATOM 767 N N . ILE A 1 103 ? 19.284 28.755 -36.539 1.00 57.19 102 ILE A N 1
ATOM 768 C CA . ILE A 1 103 ? 19.719 28.243 -35.240 1.00 55.69 102 ILE A CA 1
ATOM 769 C C . ILE A 1 103 ? 19.370 29.201 -34.105 1.00 58.54 102 ILE A C 1
ATOM 770 O O . ILE A 1 103 ? 19.733 30.374 -34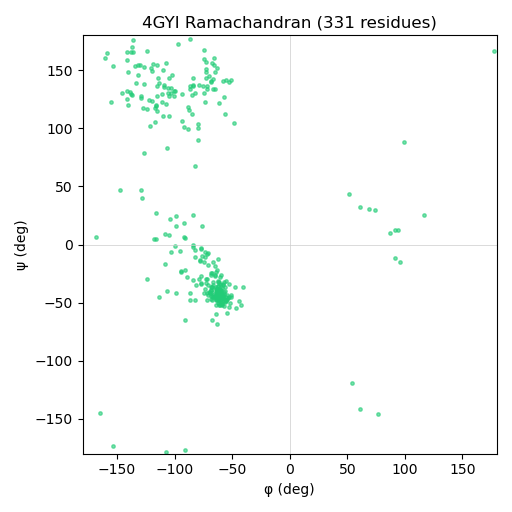.136 1.00 64.14 102 ILE A O 1
ATOM 775 N N . GLY A 1 104 ? 18.642 28.694 -33.115 1.00 59.97 103 GLY A N 1
ATOM 776 C CA . GLY A 1 104 ? 18.200 29.506 -31.996 1.00 57.64 103 GLY A CA 1
ATOM 777 C C . GLY A 1 104 ? 19.168 29.433 -30.829 1.00 59.72 103 GLY A C 1
ATOM 778 O O . GLY A 1 104 ? 19.233 28.425 -30.130 1.00 43.69 103 GLY A O 1
ATOM 779 N N . VAL A 1 105 ? 19.922 30.508 -30.619 1.00 63.79 104 VAL A N 1
ATOM 780 C CA . VAL A 1 105 ? 20.936 30.539 -29.572 1.00 59.03 104 VAL A CA 1
ATOM 781 C C . VAL A 1 105 ? 20.327 30.922 -28.218 1.00 55.83 104 VAL A C 1
ATOM 782 O O . VAL A 1 105 ? 19.869 32.049 -28.029 1.00 53.46 104 VAL A O 1
ATOM 786 N N . GLY A 1 106 ? 20.313 29.974 -27.283 1.00 47.96 105 GLY A N 1
ATOM 787 C CA . GLY A 1 106 ? 19.694 30.194 -25.982 1.00 45.38 105 GLY A CA 1
ATOM 788 C C . GLY A 1 106 ? 20.685 30.343 -24.841 1.00 50.60 105 GLY A C 1
ATOM 789 O O . GLY A 1 106 ? 21.903 30.303 -25.039 1.00 48.76 105 GLY A O 1
ATOM 790 N N . LYS A 1 107 ? 20.166 30.514 -23.631 1.00 51.00 106 LYS A N 1
ATOM 791 C CA . LYS A 1 107 ? 21.032 30.763 -22.494 1.00 57.13 106 LYS A CA 1
ATOM 792 C C . LYS A 1 107 ? 21.681 29.467 -22.043 1.00 52.30 106 LYS A C 1
ATOM 793 O O . LYS A 1 107 ? 22.828 29.471 -21.581 1.00 46.99 106 LYS A O 1
ATOM 799 N N . GLU A 1 108 ? 20.949 28.364 -22.196 1.00 36.06 107 GLU A N 1
ATOM 800 C CA A GLU A 1 108 ? 21.499 27.084 -21.762 0.50 35.65 107 GLU A CA 1
ATOM 801 C CA B GLU A 1 108 ? 21.341 27.043 -21.716 0.50 36.56 107 GLU A CA 1
ATOM 802 C C . GLU A 1 108 ? 21.511 26.002 -22.838 1.00 27.54 107 GLU A C 1
ATOM 803 O O . GLU A 1 108 ? 22.008 24.896 -22.609 1.00 28.63 107 GLU A O 1
ATOM 814 N N . SER A 1 109 ? 21.036 26.325 -24.030 1.00 32.27 108 SER A N 1
ATOM 815 C CA . SER A 1 109 ? 21.086 25.349 -25.116 1.00 38.10 108 SER A CA 1
ATOM 816 C C . SER A 1 109 ? 20.952 26.019 -26.474 1.00 37.25 108 SER A C 1
ATOM 817 O O . SER A 1 109 ? 20.489 27.147 -26.563 1.00 36.09 108 SER A O 1
ATOM 820 N N . ASP A 1 110 ? 21.373 25.327 -27.529 1.00 31.18 109 ASP A N 1
ATOM 821 C CA . ASP A 1 110 ? 21.127 25.790 -28.892 1.00 30.94 109 ASP A CA 1
ATOM 822 C C . ASP A 1 110 ? 20.080 24.896 -29.571 1.00 29.72 109 ASP A C 1
ATOM 823 O O . ASP A 1 110 ? 20.128 23.676 -29.462 1.00 26.02 109 ASP A O 1
ATOM 828 N N . ILE A 1 111 ? 19.126 25.507 -30.257 1.00 25.97 110 ILE A N 1
ATOM 829 C CA . ILE A 1 111 ? 18.075 24.758 -30.925 1.00 28.44 110 ILE A CA 1
ATOM 830 C C . ILE A 1 111 ? 18.277 24.897 -32.429 1.00 32.77 110 ILE A C 1
ATOM 831 O O . ILE A 1 111 ? 18.314 26.004 -32.951 1.00 39.47 110 ILE A O 1
ATOM 836 N N . MET A 1 112 ? 18.426 23.770 -33.115 1.00 32.83 111 MET A N 1
ATOM 837 C CA . MET A 1 112 ? 18.628 23.766 -34.562 1.00 35.47 111 MET A CA 1
ATOM 838 C C . MET A 1 112 ? 17.501 22.984 -35.190 1.00 31.63 111 MET A C 1
ATOM 839 O O . MET A 1 112 ? 16.954 22.087 -34.576 1.00 32.31 111 MET A O 1
ATOM 844 N N . ILE A 1 113 ? 17.157 23.306 -36.422 1.00 41.37 112 ILE A N 1
ATOM 845 C CA . ILE A 1 113 ? 16.218 22.472 -37.139 1.00 31.00 112 ILE A CA 1
ATOM 846 C C . ILE A 1 113 ? 17.047 21.614 -38.033 1.00 33.48 112 ILE A C 1
ATOM 847 O O . ILE A 1 113 ? 17.965 22.107 -38.679 1.00 26.77 112 ILE A O 1
ATOM 852 N N . VAL A 1 114 ? 16.768 20.316 -38.036 1.00 29.98 113 VAL A N 1
ATOM 853 C CA . VAL A 1 114 ? 17.431 19.437 -38.974 1.00 30.74 113 VAL A CA 1
ATOM 854 C C . VAL A 1 114 ? 16.395 18.693 -39.801 1.00 34.04 113 VAL A C 1
ATOM 855 O O . VAL A 1 114 ? 15.201 18.710 -39.480 1.00 32.63 113 VAL A O 1
ATOM 859 N N . ALA A 1 115 ? 16.852 18.058 -40.877 1.00 31.43 114 ALA A N 1
ATOM 860 C CA . ALA A 1 115 ? 15.988 17.222 -41.702 1.00 33.32 114 ALA A CA 1
ATOM 861 C C . ALA A 1 115 ? 16.645 15.871 -41.970 1.00 36.84 114 ALA A C 1
ATOM 862 O O . ALA A 1 115 ? 17.863 15.776 -42.098 1.00 40.10 114 ALA A O 1
ATOM 864 N N . ASP A 1 116 ? 15.845 14.819 -42.062 1.00 35.29 115 ASP A N 1
ATOM 865 C CA . ASP A 1 116 ? 16.402 13.528 -42.462 1.00 41.42 115 ASP A CA 1
ATOM 866 C C . ASP A 1 116 ? 16.335 13.325 -43.981 1.00 47.26 115 ASP A C 1
ATOM 867 O O . ASP A 1 116 ? 15.903 14.214 -44.713 1.00 44.28 115 ASP A O 1
ATOM 872 N N . GLU A 1 117 ? 16.753 12.145 -44.431 1.00 54.09 116 GLU A N 1
ATOM 873 C CA . GLU A 1 117 ? 16.848 11.824 -45.853 1.00 52.40 116 GLU A CA 1
ATOM 874 C C . GLU A 1 117 ? 15.501 11.898 -46.560 1.00 53.94 116 GLU A C 1
ATOM 875 O O . GLU A 1 117 ? 15.424 12.257 -47.734 1.00 53.50 116 GLU A O 1
ATOM 881 N N . LYS A 1 118 ? 14.442 11.570 -45.828 1.00 55.47 117 LYS A N 1
ATOM 882 C CA . LYS A 1 118 ? 13.087 11.645 -46.356 1.00 55.05 117 LYS A CA 1
ATOM 883 C C . LYS A 1 118 ? 12.556 13.085 -46.430 1.00 56.72 117 LYS A C 1
ATOM 884 O O . LYS A 1 118 ? 11.504 13.335 -47.018 1.00 58.85 117 LYS A O 1
ATOM 890 N N . GLY A 1 119 ? 13.282 14.029 -45.836 1.00 54.16 118 GLY A N 1
ATOM 891 C CA . GLY A 1 119 ? 12.890 15.426 -45.889 1.00 51.51 118 GLY A CA 1
ATOM 892 C C . GLY A 1 119 ? 12.009 15.856 -44.729 1.00 54.00 118 GLY A C 1
ATOM 893 O O . GLY A 1 119 ? 11.413 16.933 -44.749 1.00 54.71 118 GLY A O 1
ATOM 894 N N . LYS A 1 120 ? 11.926 15.008 -43.711 1.00 46.96 119 LYS A N 1
ATOM 895 C CA . LYS A 1 120 ? 11.147 15.323 -42.529 1.00 41.91 119 LYS A CA 1
ATOM 896 C C . LYS A 1 120 ? 11.958 16.213 -41.565 1.00 34.86 119 LYS A C 1
ATOM 897 O O . LYS A 1 120 ? 13.106 15.918 -41.253 1.00 34.13 119 LYS A O 1
ATOM 903 N N . GLN A 1 121 ? 11.367 17.311 -41.116 1.00 34.48 120 GLN A N 1
ATOM 904 C CA . GLN A 1 121 ? 12.068 18.218 -40.202 1.00 33.09 120 GLN A CA 1
ATOM 905 C C . GLN A 1 121 ? 11.956 17.766 -38.754 1.00 31.68 120 GLN A C 1
ATOM 906 O O . GLN A 1 121 ? 10.891 17.344 -38.296 1.00 28.89 120 GLN A O 1
ATOM 912 N N . LYS A 1 122 ? 13.072 17.846 -38.043 1.00 29.50 121 LYS A N 1
ATOM 913 C CA . LYS A 1 122 ? 13.122 17.519 -36.626 1.00 29.28 121 LYS A CA 1
ATOM 914 C C . LYS A 1 122 ? 13.965 18.571 -35.910 1.00 33.29 121 LYS A C 1
ATOM 915 O O . LYS A 1 122 ? 14.621 19.393 -36.558 1.00 30.82 121 LYS A O 1
ATOM 921 N N . VAL A 1 123 ? 13.956 18.542 -34.576 1.00 25.55 122 VAL A N 1
ATOM 922 C CA . VAL A 1 123 ? 14.749 19.485 -33.795 1.00 20.72 122 VAL A CA 1
ATOM 923 C C . VAL A 1 123 ? 16.000 18.834 -33.238 1.00 26.75 122 VAL A C 1
ATOM 924 O O . VAL A 1 123 ? 15.957 17.714 -32.743 1.00 27.48 122 VAL A O 1
ATOM 928 N N . LEU A 1 124 ? 17.124 19.531 -33.356 1.00 30.64 123 LEU A N 1
ATOM 929 C CA . LEU A 1 124 ? 18.342 19.113 -32.695 1.00 29.48 123 LEU A CA 1
ATOM 930 C C . LEU A 1 124 ? 18.594 20.069 -31.530 1.00 27.38 123 LEU A C 1
ATOM 931 O O . LEU A 1 124 ? 18.704 21.278 -31.724 1.00 25.41 123 LEU A O 1
ATOM 936 N N . LYS A 1 125 ? 18.652 19.542 -30.318 1.00 24.46 124 LYS A N 1
ATOM 937 C CA . LYS A 1 125 ? 18.935 20.395 -29.164 1.00 23.37 124 LYS A CA 1
ATOM 938 C C . LYS A 1 125 ? 20.360 20.123 -28.712 1.00 23.75 124 LYS A C 1
ATOM 939 O O . LYS A 1 125 ? 20.751 18.970 -28.570 1.00 24.47 124 LYS A O 1
ATOM 945 N N . ILE A 1 126 ? 21.134 21.187 -28.521 1.00 17.95 125 ILE A N 1
ATOM 946 C CA . ILE A 1 126 ? 22.519 21.068 -28.091 1.00 22.24 125 ILE A CA 1
ATOM 947 C C . ILE A 1 126 ? 22.671 21.725 -26.728 1.00 26.02 125 ILE A C 1
ATOM 948 O O . ILE A 1 126 ? 22.439 22.912 -26.597 1.00 21.45 125 ILE A O 1
ATOM 953 N N . HIS A 1 127 ? 23.041 20.962 -25.710 1.00 26.33 126 HIS A N 1
ATOM 954 C CA . HIS A 1 127 ? 23.153 21.524 -24.376 1.00 24.74 126 HIS A CA 1
ATOM 955 C C . HIS A 1 127 ? 24.445 22.311 -24.200 1.00 29.45 126 HIS A C 1
ATOM 956 O O . HIS A 1 127 ? 25.519 21.883 -24.651 1.00 23.71 126 HIS A O 1
ATOM 963 N N . ARG A 1 128 ? 24.310 23.465 -23.545 1.00 22.22 127 ARG A N 1
ATOM 964 C CA . ARG A 1 128 ? 25.374 24.447 -23.388 1.00 25.69 127 ARG A CA 1
ATOM 965 C C . ARG A 1 128 ? 25.592 24.899 -21.940 1.00 30.79 127 ARG A C 1
ATOM 966 O O . ARG A 1 128 ? 25.697 26.095 -21.678 1.00 29.87 127 ARG A O 1
ATOM 974 N N . LEU A 1 129 ? 25.660 23.958 -21.004 1.00 25.14 128 LEU A N 1
ATOM 975 C CA . LEU A 1 129 ? 25.920 24.298 -19.609 1.00 27.13 128 LEU A CA 1
ATOM 976 C C . LEU A 1 129 ? 27.263 25.042 -19.513 1.00 27.16 128 LEU A C 1
ATOM 977 O O . LEU A 1 129 ? 28.198 24.701 -20.218 1.00 22.64 128 LEU A O 1
ATOM 982 N N . GLY A 1 130 ? 27.348 26.066 -18.670 1.00 24.26 129 GLY A N 1
ATOM 983 C CA . GLY A 1 130 ? 28.588 26.810 -18.501 1.00 28.66 129 GLY A CA 1
ATOM 984 C C . GLY A 1 130 ? 28.688 28.079 -19.329 1.00 34.46 129 GLY A C 1
ATOM 985 O O . GLY A 1 130 ? 29.558 28.931 -19.087 1.00 34.84 129 GLY A O 1
ATOM 986 N N . ARG A 1 131 ? 27.813 28.202 -20.321 1.00 33.65 130 ARG A N 1
ATOM 987 C CA . ARG A 1 131 ? 27.874 29.325 -21.261 1.00 35.57 130 ARG A CA 1
ATOM 988 C C . ARG A 1 131 ? 27.557 30.635 -20.560 1.00 37.52 130 ARG A C 1
ATOM 989 O O . ARG A 1 131 ? 26.612 30.712 -19.792 1.00 34.70 130 ARG A O 1
ATOM 997 N N . ILE A 1 132 ? 28.366 31.661 -20.811 1.00 27.94 131 ILE A N 1
ATOM 998 C CA . ILE A 1 132 ? 28.122 32.970 -20.218 1.00 33.83 131 ILE A CA 1
ATOM 999 C C . ILE A 1 132 ? 28.438 34.014 -21.280 1.00 37.21 131 ILE A C 1
ATOM 1000 O O . ILE A 1 132 ? 29.288 33.789 -22.134 1.00 49.01 131 ILE A O 1
ATOM 1005 N N . SER A 1 133 ? 27.749 35.144 -21.254 1.00 43.23 132 SER A N 1
ATOM 1006 C CA . SER A 1 133 ? 28.096 36.230 -22.168 1.00 50.25 132 SER A CA 1
ATOM 1007 C C . SER A 1 133 ? 28.604 37.453 -21.421 1.00 47.20 132 SER A C 1
ATOM 1008 O O . SER A 1 133 ? 28.120 37.791 -20.339 1.00 40.75 132 SER A O 1
ATOM 1011 N N . PHE A 1 134 ? 29.584 38.121 -22.014 1.00 47.64 133 PHE A N 1
ATOM 1012 C CA . PHE A 1 134 ? 30.178 39.297 -21.407 1.00 47.84 133 PHE A CA 1
ATOM 1013 C C . PHE A 1 134 ? 29.807 40.576 -22.139 1.00 54.77 133 PHE A C 1
ATOM 1014 O O . PHE A 1 134 ? 29.817 40.615 -23.362 1.00 49.25 133 PHE A O 1
ATOM 1022 N N . ARG A 1 135 ? 29.492 41.622 -21.378 1.00 60.44 134 ARG A N 1
ATOM 1023 C CA . ARG A 1 135 ? 29.165 42.923 -21.950 1.00 62.14 134 ARG A CA 1
ATOM 1024 C C . ARG A 1 135 ? 30.262 43.931 -21.643 1.00 65.94 134 ARG A C 1
ATOM 1025 O O . ARG A 1 135 ? 30.665 44.098 -20.488 1.00 60.41 134 ARG A O 1
ATOM 1033 N N . THR A 1 136 ? 30.733 44.616 -22.679 1.00 58.08 135 THR A N 1
ATOM 1034 C CA . THR A 1 136 ? 31.841 45.533 -22.514 1.00 50.07 135 THR A CA 1
ATOM 1035 C C . THR A 1 136 ? 31.383 46.744 -21.703 1.00 52.04 135 THR A C 1
ATOM 1036 O O . THR A 1 136 ? 30.235 47.180 -21.787 1.00 59.43 135 THR A O 1
ATOM 1040 N N . VAL A 1 137 ? 32.275 47.264 -20.879 1.00 48.89 136 VAL A N 1
ATOM 1041 C CA . VAL A 1 137 ? 31.886 48.306 -19.956 1.00 57.42 136 VAL A CA 1
ATOM 1042 C C . VAL A 1 137 ? 32.385 49.655 -20.471 1.00 71.37 136 VAL A C 1
ATOM 1043 O O . VAL A 1 137 ? 32.047 50.707 -19.924 1.00 76.15 136 VAL A O 1
ATOM 1047 N N . LYS A 1 138 ? 33.165 49.605 -21.550 1.00 78.29 137 LYS A N 1
ATOM 1048 C CA . LYS A 1 138 ? 33.800 50.785 -22.147 1.00 81.61 137 LYS A CA 1
ATOM 1049 C C . LYS A 1 138 ? 34.747 51.488 -21.179 1.00 89.40 137 LYS A C 1
ATOM 1050 O O . LYS A 1 138 ? 35.931 51.154 -21.100 1.00 94.21 137 LYS A O 1
ATOM 1052 N N . ARG A 1 141 ? 28.641 33.648 -24.993 1.00 85.98 140 ARG A N 1
ATOM 1053 C CA . ARG A 1 141 ? 29.741 33.689 -25.954 1.00 87.60 140 ARG A CA 1
ATOM 1054 C C . ARG A 1 141 ? 31.084 33.227 -25.364 1.00 81.52 140 ARG A C 1
ATOM 1055 O O . ARG A 1 141 ? 32.130 33.356 -26.006 1.00 102.02 140 ARG A O 1
ATOM 1057 N N A ASP A 1 142 ? 31.027 32.719 -24.133 0.50 60.08 141 ASP A N 1
ATOM 1058 N N B ASP A 1 142 ? 31.054 32.682 -24.154 0.50 60.05 141 ASP A N 1
ATOM 1059 C CA A ASP A 1 142 ? 32.191 32.208 -23.415 0.50 52.61 141 ASP A CA 1
ATOM 1060 C CA B ASP A 1 142 ? 32.193 31.934 -23.630 0.50 52.48 141 ASP A CA 1
ATOM 1061 C C A ASP A 1 142 ? 31.712 31.146 -22.428 0.50 45.40 141 ASP A C 1
ATOM 1062 C C B ASP A 1 142 ? 31.706 31.060 -22.497 0.50 45.41 141 ASP A C 1
ATOM 1063 O O A ASP A 1 142 ? 30.510 30.990 -22.218 0.50 40.61 141 ASP A O 1
ATOM 1064 O O B ASP A 1 142 ? 30.507 30.967 -22.238 0.50 40.54 141 ASP A O 1
ATOM 1073 N N . TYR A 1 143 ? 32.647 30.414 -21.822 1.00 42.51 142 TYR A N 1
ATOM 1074 C CA . TYR A 1 143 ? 32.304 29.498 -20.751 1.00 39.56 142 TYR A CA 1
ATOM 1075 C C . TYR A 1 143 ? 32.965 29.907 -19.457 1.00 42.12 142 TYR A C 1
ATOM 1076 O O . TYR A 1 143 ? 34.119 30.328 -19.431 1.00 43.56 142 TYR A O 1
ATOM 1085 N N . LEU A 1 144 ? 32.200 29.791 -18.387 1.00 39.96 143 LEU A N 1
ATOM 1086 C CA . LEU A 1 144 ? 32.659 30.150 -17.063 1.00 33.02 143 LEU A CA 1
ATOM 1087 C C . LEU A 1 144 ? 33.850 29.294 -16.666 1.00 42.71 143 LEU A C 1
ATOM 1088 O O . LEU A 1 144 ? 33.762 28.065 -16.642 1.00 46.23 143 LEU A O 1
ATOM 1093 N N . ARG A 1 145 ? 34.968 29.940 -16.356 1.00 43.95 144 ARG A N 1
ATOM 1094 C CA . ARG A 1 145 ? 36.195 29.202 -16.074 1.00 40.14 144 ARG A CA 1
ATOM 1095 C C . ARG A 1 145 ? 36.368 28.678 -14.639 1.00 34.45 144 ARG A C 1
ATOM 1096 O O . ARG A 1 145 ? 37.499 28.486 -14.203 1.00 34.79 144 ARG A O 1
ATOM 1104 N N . ASN A 1 146 ? 35.281 28.451 -13.898 1.00 25.03 145 ASN A N 1
ATOM 1105 C CA . ASN A 1 146 ? 35.428 27.732 -12.633 1.00 39.21 145 ASN A CA 1
ATOM 1106 C C . ASN A 1 146 ? 35.463 26.226 -12.883 1.00 37.29 145 ASN A C 1
ATOM 1107 O O . ASN A 1 146 ? 35.642 25.443 -11.960 1.00 32.36 145 ASN A O 1
ATOM 1112 N N . ARG A 1 147 ? 35.261 25.842 -14.140 1.00 35.78 146 ARG A N 1
ATOM 1113 C CA . ARG A 1 147 ? 35.393 24.451 -14.559 1.00 36.26 146 ARG A CA 1
ATOM 1114 C C . ARG A 1 147 ? 36.191 24.379 -15.846 1.00 30.46 146 ARG A C 1
ATOM 1115 O O . ARG A 1 147 ? 36.186 25.318 -16.630 1.00 36.87 146 ARG A O 1
ATOM 1123 N N . SER A 1 148 ? 36.856 23.252 -16.075 1.00 37.33 147 SER A N 1
ATOM 1124 C CA . SER A 1 148 ? 37.559 23.049 -17.330 1.00 36.50 147 SER A CA 1
ATOM 1125 C C . SER A 1 148 ? 36.568 22.764 -18.442 1.00 39.42 147 SER A C 1
ATOM 1126 O O . SER A 1 148 ? 35.382 22.492 -18.197 1.00 35.65 147 SER A O 1
ATOM 1129 N N . THR A 1 149 ? 37.075 22.822 -19.663 1.00 34.85 148 THR A N 1
ATOM 1130 C CA . THR A 1 149 ? 36.297 22.554 -20.867 1.00 43.76 148 THR A CA 1
ATOM 1131 C C . THR A 1 149 ? 35.694 21.150 -20.836 1.00 39.02 148 THR A C 1
ATOM 1132 O O . THR A 1 149 ? 34.510 20.957 -21.149 1.00 32.94 148 THR A O 1
ATOM 1136 N N . GLY A 1 150 ? 36.510 20.180 -20.433 1.00 39.58 149 GLY A N 1
ATOM 1137 C CA . GLY A 1 150 ? 36.072 18.803 -20.327 1.00 34.57 149 GLY A CA 1
ATOM 1138 C C . GLY A 1 150 ? 34.964 18.654 -19.299 1.00 35.39 149 GLY A C 1
ATOM 1139 O O . GLY A 1 150 ? 34.058 17.855 -19.481 1.00 31.37 149 GLY A O 1
ATOM 1140 N N . SER A 1 151 ? 35.015 19.423 -18.219 1.00 34.81 150 SER A N 1
ATOM 1141 C CA . SER A 1 151 ? 33.952 19.332 -17.214 1.00 27.70 150 SER A CA 1
ATOM 1142 C C . SER A 1 151 ? 32.623 19.851 -17.754 1.00 27.37 150 SER A C 1
ATOM 1143 O O . SER A 1 151 ? 31.589 19.214 -17.554 1.00 28.30 150 SER A O 1
ATOM 1146 N N . TRP A 1 152 ? 32.634 20.991 -18.444 1.00 26.99 151 TRP A N 1
ATOM 1147 C CA . TRP A 1 152 ? 31.384 21.501 -19.036 1.00 32.21 151 TRP A CA 1
ATOM 1148 C C . TRP A 1 152 ? 30.796 20.547 -20.070 1.00 30.01 151 TRP A C 1
ATOM 1149 O O . TRP A 1 152 ? 29.589 20.357 -20.129 1.00 29.20 151 TRP A O 1
ATOM 1160 N N . MET A 1 153 ? 31.671 19.944 -20.867 1.00 26.89 152 MET A N 1
ATOM 1161 C CA . MET A 1 153 ? 31.276 18.967 -21.873 1.00 32.93 152 MET A CA 1
ATOM 1162 C C . MET A 1 153 ? 30.650 17.773 -21.203 1.00 30.21 152 MET A C 1
ATOM 1163 O O . MET A 1 153 ? 29.608 17.307 -21.632 1.00 29.72 152 MET A O 1
ATOM 1168 N N . TYR A 1 154 ? 31.286 17.288 -20.135 1.00 27.52 153 TYR A N 1
ATOM 1169 C CA . TYR A 1 154 ? 30.760 16.160 -19.371 1.00 23.22 153 TYR A CA 1
ATOM 1170 C C . TYR A 1 154 ? 29.380 16.464 -18.809 1.00 31.45 153 TYR A C 1
ATOM 1171 O O . TYR A 1 154 ? 28.493 15.619 -18.856 1.00 30.32 153 TYR A O 1
ATOM 1180 N N . LEU A 1 155 ? 29.204 17.676 -18.283 1.00 29.74 154 LEU A N 1
ATOM 1181 C CA . LEU A 1 155 ? 27.937 18.072 -17.677 1.00 20.55 154 LEU A CA 1
ATOM 1182 C C . LEU A 1 155 ? 26.825 18.194 -18.719 1.00 31.03 154 LEU A C 1
ATOM 1183 O O . LEU A 1 155 ? 25.667 17.873 -18.446 1.00 30.56 154 LEU A O 1
ATOM 1188 N N . SER A 1 156 ? 27.174 18.673 -19.911 1.00 25.22 155 SER A N 1
ATOM 1189 C CA . SER A 1 156 ? 26.183 18.826 -20.966 1.00 28.50 155 SER A CA 1
ATOM 1190 C C . SER A 1 156 ? 25.792 17.466 -21.518 1.00 28.27 155 SER A C 1
ATOM 1191 O O . SER A 1 156 ? 24.654 17.289 -21.974 1.00 30.90 155 SER A O 1
ATOM 1194 N N . ARG A 1 157 ? 26.722 16.511 -21.472 1.00 25.20 156 ARG A N 1
ATOM 1195 C CA A ARG A 1 157 ? 26.431 15.120 -21.836 0.50 25.09 156 ARG A CA 1
ATOM 1196 C CA B ARG A 1 157 ? 26.395 15.151 -21.876 0.50 24.06 156 ARG A CA 1
ATOM 1197 C C . ARG A 1 157 ? 25.374 14.584 -20.895 1.00 24.82 156 ARG A C 1
ATOM 1198 O O . ARG A 1 157 ? 24.398 13.971 -21.317 1.00 25.31 156 ARG A O 1
ATOM 1213 N N . LEU A 1 158 ? 25.595 14.811 -19.599 1.00 28.70 157 LEU A N 1
ATOM 1214 C CA . LEU A 1 158 ? 24.671 14.318 -18.579 1.00 35.48 157 LEU A CA 1
ATOM 1215 C C . LEU A 1 158 ? 23.307 14.957 -18.740 1.00 30.04 157 LEU A C 1
ATOM 1216 O O . LEU A 1 158 ? 22.279 14.309 -18.518 1.00 32.36 157 LEU A O 1
ATOM 1221 N N . ALA A 1 159 ? 23.302 16.239 -19.084 1.00 21.52 158 ALA A N 1
ATOM 1222 C CA . ALA A 1 159 ? 22.051 16.955 -19.274 1.00 23.98 158 ALA A CA 1
ATOM 1223 C C . ALA A 1 159 ? 21.249 16.314 -20.400 1.00 24.43 158 ALA A C 1
ATOM 1224 O O . ALA A 1 159 ? 20.060 16.089 -20.249 1.00 21.32 158 ALA A O 1
ATOM 1226 N N . ALA A 1 160 ? 21.907 16.012 -21.520 1.00 20.82 159 ALA A N 1
ATOM 1227 C CA . ALA A 1 160 ? 21.240 15.425 -22.692 1.00 27.77 159 ALA A CA 1
ATOM 1228 C C . ALA A 1 160 ? 20.744 14.009 -22.401 1.00 32.09 159 ALA A C 1
ATOM 1229 O O . ALA A 1 160 ? 19.639 13.659 -22.771 1.00 27.84 159 ALA A O 1
ATOM 1231 N N . ILE A 1 161 ? 21.570 13.208 -21.734 1.00 28.52 160 ILE A N 1
ATOM 1232 C CA . ILE A 1 161 ? 21.194 11.856 -21.368 1.00 25.47 160 ILE A CA 1
ATOM 1233 C C . ILE A 1 161 ? 19.975 11.849 -20.459 1.00 33.00 160 ILE A C 1
ATOM 1234 O O . ILE A 1 161 ? 19.024 11.083 -20.677 1.00 32.08 160 ILE A O 1
ATOM 1239 N N . LYS A 1 162 ? 19.995 12.718 -19.450 1.00 29.71 161 LYS A N 1
ATOM 1240 C CA . LYS A 1 162 ? 18.875 12.854 -18.530 1.00 33.70 161 LYS A CA 1
ATOM 1241 C C . LYS A 1 162 ? 17.588 13.264 -19.234 1.00 32.45 161 LYS A C 1
ATOM 1242 O O . LYS A 1 162 ? 16.541 12.627 -19.058 1.00 32.94 161 LYS A O 1
ATOM 1248 N N . GLU A 1 163 ? 17.665 14.332 -20.019 1.00 28.20 162 GLU A N 1
ATOM 1249 C CA . GLU A 1 163 ? 16.476 14.858 -20.695 1.00 29.62 162 GLU A CA 1
ATOM 1250 C C . GLU A 1 163 ? 15.875 13.820 -21.639 1.00 33.36 162 GLU A C 1
ATOM 1251 O O . GLU A 1 163 ? 14.653 13.691 -21.757 1.00 36.24 162 GLU A O 1
ATOM 1257 N N . PHE A 1 164 ? 16.742 13.070 -22.305 1.00 29.57 163 PHE A N 1
ATOM 1258 C CA . PHE A 1 164 ? 16.280 12.110 -23.276 1.00 27.26 163 PHE A CA 1
ATOM 1259 C C . PHE A 1 164 ? 15.555 10.971 -22.555 1.00 34.51 163 PHE A C 1
ATOM 1260 O O . PHE A 1 164 ? 14.499 10.514 -22.997 1.00 36.60 163 PHE A O 1
ATOM 1268 N N . ALA A 1 165 ? 16.105 10.547 -21.422 1.00 32.97 164 ALA A N 1
ATOM 1269 C CA . ALA A 1 165 ? 15.504 9.468 -20.651 1.00 34.92 164 ALA A CA 1
ATOM 1270 C C . ALA A 1 165 ? 14.123 9.885 -20.144 1.00 34.86 164 ALA A C 1
ATOM 1271 O O . ALA A 1 165 ? 13.181 9.096 -20.147 1.00 33.38 164 ALA A O 1
ATOM 1273 N N . PHE A 1 166 ? 14.007 11.134 -19.703 1.00 31.34 165 PHE A N 1
ATOM 1274 C CA . PHE A 1 166 ? 12.724 11.629 -19.231 1.00 27.96 165 PHE A CA 1
ATOM 1275 C C . PHE A 1 166 ? 11.749 11.828 -20.357 1.00 32.53 165 PHE A C 1
ATOM 1276 O O . PHE A 1 166 ? 10.560 11.586 -20.186 1.00 31.27 165 PHE A O 1
ATOM 1284 N N . MET A 1 167 ? 12.239 12.246 -21.517 1.00 29.91 166 MET A N 1
ATOM 1285 C CA . MET A 1 167 ? 11.335 12.441 -22.638 1.00 32.43 166 MET A CA 1
ATOM 1286 C C . MET A 1 167 ? 10.799 11.091 -23.102 1.00 35.87 166 MET A C 1
ATOM 1287 O O . MET A 1 167 ? 9.625 10.980 -23.428 1.00 34.00 166 MET A O 1
ATOM 1292 N N . LYS A 1 168 ? 11.644 10.063 -23.107 1.00 31.50 167 LYS A N 1
ATOM 1293 C CA . LYS A 1 168 ? 11.166 8.718 -23.407 1.00 33.47 167 LYS A CA 1
ATOM 1294 C C . LYS A 1 168 ? 10.099 8.243 -22.422 1.00 40.37 167 LYS A C 1
ATOM 1295 O O . LYS A 1 168 ? 9.038 7.750 -22.830 1.00 41.86 167 LYS A O 1
ATOM 1301 N N . ALA A 1 169 ? 10.385 8.354 -21.130 1.00 34.21 168 ALA A N 1
ATOM 1302 C CA . ALA A 1 169 ? 9.442 7.874 -20.118 1.00 37.13 168 ALA A CA 1
ATOM 1303 C C . ALA A 1 169 ? 8.115 8.604 -20.266 1.00 39.04 168 ALA A C 1
ATOM 1304 O O . ALA A 1 169 ? 7.052 7.997 -20.222 1.00 44.23 168 ALA A O 1
ATOM 1306 N N . LEU A 1 170 ? 8.180 9.914 -20.471 1.00 37.10 169 LEU A N 1
ATOM 1307 C CA . LEU A 1 170 ? 6.967 10.715 -20.497 1.00 27.14 169 LEU A CA 1
ATOM 1308 C C . LEU A 1 170 ? 6.199 10.435 -21.769 1.00 27.38 169 LEU A C 1
ATOM 1309 O O . LEU A 1 170 ? 4.979 10.324 -21.758 1.00 33.97 169 LEU A O 1
ATOM 1314 N N . TYR A 1 171 ? 6.925 10.329 -22.870 1.00 25.92 170 TYR A N 1
ATOM 1315 C CA . TYR A 1 171 ? 6.297 10.072 -24.158 1.00 35.19 170 TYR A CA 1
ATOM 1316 C C . TYR A 1 171 ? 5.563 8.725 -24.155 1.00 39.63 170 TYR A C 1
ATOM 1317 O O . TYR A 1 171 ? 4.447 8.617 -24.658 1.00 40.26 170 TYR A O 1
ATOM 1326 N N . GLU A 1 172 ? 6.184 7.707 -23.574 1.00 44.58 171 GLU A N 1
ATOM 1327 C CA . GLU A 1 172 ? 5.583 6.370 -23.543 1.00 43.50 171 GLU A CA 1
ATOM 1328 C C . GLU A 1 172 ? 4.389 6.275 -22.583 1.00 48.95 171 GLU A C 1
ATOM 1329 O O . GLU A 1 172 ? 3.454 5.514 -22.820 1.00 62.27 171 GLU A O 1
ATOM 1335 N N . GLU A 1 173 ? 4.397 7.072 -21.521 1.00 43.20 172 GLU A N 1
ATOM 1336 C CA . GLU A 1 173 ? 3.239 7.130 -20.636 1.00 45.10 172 GLU A CA 1
ATOM 1337 C C . GLU A 1 173 ? 2.035 7.878 -21.203 1.00 48.35 172 GLU A C 1
ATOM 1338 O O . GLU A 1 173 ? 0.972 7.891 -20.587 1.00 56.06 172 GLU A O 1
ATOM 1344 N N . GLY A 1 174 ? 2.194 8.508 -22.358 1.00 44.81 173 GLY A N 1
ATOM 1345 C CA . GLY A 1 174 ? 1.107 9.270 -22.947 1.00 40.79 173 GLY A CA 1
ATOM 1346 C C . GLY A 1 174 ? 1.085 10.763 -22.622 1.00 48.45 173 GLY A C 1
ATOM 1347 O O . GLY A 1 174 ? 0.086 11.435 -22.881 1.00 47.80 173 GLY A O 1
ATOM 1348 N N . PHE A 1 175 ? 2.168 11.290 -22.057 1.00 37.30 174 PHE A N 1
ATOM 1349 C CA . PHE A 1 175 ? 2.277 12.737 -21.809 1.00 43.85 174 PHE A CA 1
ATOM 1350 C C . PHE A 1 175 ? 2.485 13.516 -23.112 1.00 49.73 174 PHE A C 1
ATOM 1351 O O . PHE A 1 175 ? 3.094 13.001 -24.054 1.00 43.88 174 PHE A O 1
ATOM 1359 N N . PRO A 1 176 ? 1.979 14.762 -23.171 1.00 39.03 175 PRO A N 1
ATOM 1360 C CA . PRO A 1 176 ? 2.175 15.569 -24.386 1.00 36.32 175 PRO A CA 1
ATOM 1361 C C . PRO A 1 176 ? 3.586 16.199 -24.400 1.00 38.04 175 PRO A C 1
ATOM 1362 O O . PRO A 1 176 ? 3.799 17.284 -23.887 1.00 33.60 175 PRO A O 1
ATOM 1366 N N . VAL A 1 177 ? 4.547 15.483 -24.969 1.00 28.12 176 VAL A N 1
ATOM 1367 C CA . VAL A 1 177 ? 5.918 15.939 -25.013 1.00 33.87 176 VAL A CA 1
ATOM 1368 C C . VAL A 1 177 ? 6.379 15.594 -26.416 1.00 33.52 176 VAL A C 1
ATOM 1369 O O . VAL A 1 177 ? 5.709 14.836 -27.109 1.00 36.06 176 VAL A O 1
ATOM 1373 N N . PRO A 1 178 ? 7.508 16.160 -26.859 1.00 33.39 177 PRO A N 1
ATOM 1374 C CA . PRO A 1 178 ? 7.958 15.803 -28.207 1.00 34.67 177 PRO A CA 1
ATOM 1375 C C . PRO A 1 178 ? 8.344 14.334 -28.261 1.00 33.04 177 PRO A C 1
ATOM 1376 O O . PRO A 1 178 ? 8.707 13.770 -27.237 1.00 30.62 177 PRO A O 1
ATOM 1380 N N . GLU A 1 179 ? 8.272 13.706 -29.429 1.00 32.08 178 GLU A N 1
ATOM 1381 C CA . GLU A 1 179 ? 8.807 12.347 -29.539 1.00 29.50 178 GLU A CA 1
ATOM 1382 C C . GLU A 1 179 ? 10.332 12.360 -29.544 1.00 31.68 178 GLU A C 1
ATOM 1383 O O . GLU A 1 179 ? 10.951 13.001 -30.394 1.00 36.66 178 GLU A O 1
ATOM 1389 N N . PRO A 1 180 ? 10.946 11.653 -28.593 1.00 33.22 179 PRO A N 1
ATOM 1390 C CA . PRO A 1 180 ? 12.409 11.610 -28.587 1.00 28.40 179 PRO A CA 1
ATOM 1391 C C . PRO A 1 180 ? 12.878 10.684 -29.708 1.00 36.03 179 PRO A C 1
ATOM 1392 O O . PRO A 1 180 ? 12.313 9.603 -29.886 1.00 38.50 179 PRO A O 1
ATOM 1396 N N . ILE A 1 181 ? 13.894 11.083 -30.460 1.00 29.10 180 ILE A N 1
ATOM 1397 C CA . ILE A 1 181 ? 14.320 10.258 -31.595 1.00 36.48 180 ILE A CA 1
ATOM 1398 C C . ILE A 1 181 ? 15.716 9.656 -31.438 1.00 40.46 180 ILE A C 1
ATOM 1399 O O . ILE A 1 181 ? 15.913 8.487 -31.714 1.00 42.30 180 ILE A O 1
ATOM 1404 N N . ALA A 1 182 ? 16.687 10.447 -30.999 1.00 40.01 181 ALA A N 1
ATOM 1405 C CA . ALA A 1 182 ? 18.030 9.912 -30.816 1.00 36.45 181 ALA A CA 1
ATOM 1406 C C . ALA A 1 182 ? 18.786 10.796 -29.860 1.00 31.37 181 ALA A C 1
ATOM 1407 O O . ALA A 1 182 ? 18.372 11.915 -29.600 1.00 34.50 181 ALA A O 1
ATOM 1409 N N . GLN A 1 183 ? 19.904 10.307 -29.343 1.00 31.74 182 GLN A N 1
ATOM 1410 C CA . GLN A 1 183 ? 20.686 11.105 -28.408 1.00 30.55 182 GLN A CA 1
ATOM 1411 C C . GLN A 1 183 ? 22.156 10.802 -28.616 1.00 30.77 182 GLN A C 1
ATOM 1412 O O . GLN A 1 183 ? 22.545 9.640 -28.677 1.00 41.98 182 GLN A O 1
ATOM 1418 N N . SER A 1 184 ? 22.982 11.829 -28.745 1.00 30.54 183 SER A N 1
ATOM 1419 C CA . SER A 1 184 ? 24.418 11.583 -28.808 1.00 35.10 183 SER A CA 1
ATOM 1420 C C . SER A 1 184 ? 25.180 12.651 -28.051 1.00 38.39 183 SER A C 1
ATOM 1421 O O . SER A 1 184 ? 25.006 13.836 -28.311 1.00 30.02 183 SER A O 1
ATOM 1424 N N . ARG A 1 185 ? 26.014 12.231 -27.101 1.00 28.32 184 ARG A N 1
ATOM 1425 C CA . ARG A 1 185 ? 26.809 13.174 -26.322 1.00 25.51 184 ARG A CA 1
ATOM 1426 C C . ARG A 1 185 ? 25.916 14.249 -25.663 1.00 28.27 184 ARG A C 1
ATOM 1427 O O . ARG A 1 185 ? 25.011 13.924 -24.887 1.00 29.05 184 ARG A O 1
ATOM 1435 N N . HIS A 1 186 ? 26.139 15.515 -26.007 1.00 25.76 185 HIS A N 1
ATOM 1436 C CA . HIS A 1 186 ? 25.358 16.618 -25.435 1.00 29.01 185 HIS A CA 1
ATOM 1437 C C . HIS A 1 186 ? 24.122 17.005 -26.266 1.00 27.81 185 HIS A C 1
ATOM 1438 O O . HIS A 1 186 ? 23.575 18.105 -26.109 1.00 24.24 185 HIS A O 1
ATOM 1445 N N . THR A 1 187 ? 23.681 16.121 -27.152 1.00 29.65 186 THR A N 1
ATOM 1446 C CA . THR A 1 187 ? 22.658 16.525 -28.113 1.00 34.01 186 THR A CA 1
ATOM 1447 C C . THR A 1 187 ? 21.454 15.610 -28.108 1.00 36.46 186 THR A C 1
ATOM 1448 O O . THR A 1 187 ? 21.559 14.434 -27.764 1.00 42.30 186 THR A O 1
ATOM 1452 N N . ILE A 1 188 ? 20.303 16.149 -28.490 1.00 24.86 187 ILE A N 1
ATOM 1453 C CA . ILE A 1 188 ? 19.131 15.313 -28.653 1.00 26.15 187 ILE A CA 1
ATOM 1454 C C . ILE A 1 188 ? 18.485 15.672 -29.959 1.00 34.97 187 ILE A C 1
ATOM 1455 O O . ILE A 1 188 ? 18.417 16.851 -30.295 1.00 28.99 187 ILE A O 1
ATOM 1460 N N . VAL A 1 189 ? 18.031 14.662 -30.697 1.00 29.20 188 VAL A N 1
ATOM 1461 C CA . VAL A 1 189 ? 17.208 14.895 -31.867 1.00 34.44 188 VAL A CA 1
ATOM 1462 C C . VAL A 1 189 ? 15.801 14.524 -31.465 1.00 29.86 188 VAL A C 1
ATOM 1463 O O . VAL A 1 189 ? 15.584 13.452 -30.930 1.00 27.15 188 VAL A O 1
ATOM 1467 N N . MET A 1 190 ? 14.842 15.418 -31.683 1.00 26.37 189 MET A N 1
ATOM 1468 C CA . MET A 1 190 ? 13.477 15.123 -31.292 1.00 26.77 189 MET A CA 1
ATOM 1469 C C . MET A 1 190 ? 12.518 15.667 -32.354 1.00 30.42 189 MET A C 1
ATOM 1470 O O . MET A 1 190 ? 12.915 16.479 -33.192 1.00 26.24 189 MET A O 1
ATOM 1475 N N . SER A 1 191 ? 11.261 15.236 -32.315 1.00 26.65 190 SER A N 1
ATOM 1476 C CA . SER A 1 191 ? 10.298 15.705 -33.306 1.00 34.32 190 SER A CA 1
ATOM 1477 C C . SER A 1 191 ? 10.114 17.211 -33.172 1.00 28.08 190 SER A C 1
ATOM 1478 O O . SER A 1 191 ? 10.339 17.786 -32.106 1.00 26.54 190 SER A O 1
ATOM 1481 N N . LEU A 1 192 ? 9.763 17.844 -34.279 1.00 34.62 191 LEU A N 1
ATOM 1482 C CA . LEU A 1 192 ? 9.425 19.260 -34.293 1.00 36.23 191 LEU A CA 1
ATOM 1483 C C . LEU A 1 192 ? 7.938 19.375 -34.004 1.00 31.44 191 LEU A C 1
ATOM 1484 O O . LEU A 1 192 ? 7.131 18.864 -34.748 1.00 37.24 191 LEU A O 1
ATOM 1489 N N . VAL A 1 193 ? 7.575 20.028 -32.913 1.00 29.14 192 VAL A N 1
ATOM 1490 C CA . VAL A 1 193 ? 6.173 20.140 -32.534 1.00 36.76 192 VAL A CA 1
ATOM 1491 C C . VAL A 1 193 ? 5.569 21.342 -33.237 1.00 32.19 192 VAL A C 1
ATOM 1492 O O . VAL A 1 193 ? 6.162 22.413 -33.245 1.00 32.46 192 VAL A O 1
ATOM 1496 N N . ASP A 1 194 ? 4.391 21.188 -33.827 1.00 44.02 193 ASP A N 1
ATOM 1497 C CA . ASP A 1 194 ? 3.742 22.338 -34.461 1.00 46.96 193 ASP A CA 1
ATOM 1498 C C . ASP A 1 194 ? 2.995 23.180 -33.410 1.00 38.59 193 ASP A C 1
ATOM 1499 O O . ASP A 1 194 ? 1.778 23.239 -33.366 1.00 36.64 193 ASP A O 1
ATOM 1504 N N . ALA A 1 195 ? 3.763 23.809 -32.540 1.00 35.55 194 ALA A N 1
ATOM 1505 C CA . ALA A 1 195 ? 3.216 24.644 -31.489 1.00 30.93 194 ALA A CA 1
ATOM 1506 C C . ALA A 1 195 ? 4.278 25.672 -31.149 1.00 32.52 194 ALA A C 1
ATOM 1507 O O . ALA A 1 195 ? 5.466 25.437 -31.351 1.00 40.59 194 ALA A O 1
ATOM 1509 N N . LEU A 1 196 ? 3.837 26.814 -30.648 1.00 33.54 195 LEU A N 1
ATOM 1510 C CA . LEU A 1 196 ? 4.717 27.907 -30.278 1.00 36.67 195 LEU A CA 1
ATOM 1511 C C . LEU A 1 196 ? 4.629 28.130 -28.765 1.00 38.43 195 LEU A C 1
ATOM 1512 O O . LEU A 1 196 ? 3.612 27.802 -28.150 1.00 33.20 195 LEU A O 1
ATOM 1517 N N . PRO A 1 197 ? 5.689 28.685 -28.163 1.00 33.72 196 PRO A N 1
ATOM 1518 C CA . PRO A 1 197 ? 5.698 28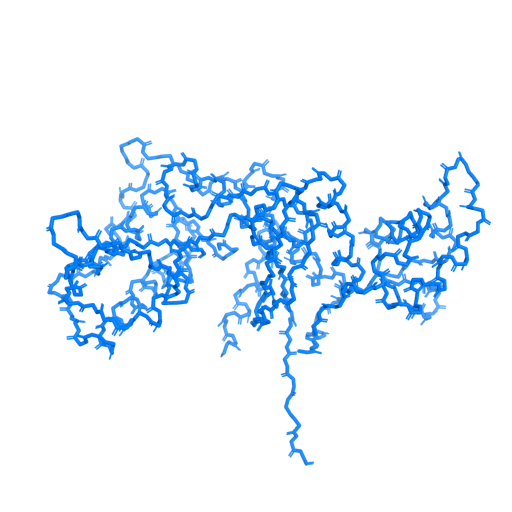.926 -26.715 1.00 29.27 196 PRO A CA 1
ATOM 1519 C C . PRO A 1 197 ? 4.458 29.715 -26.281 1.00 30.83 196 PRO A C 1
ATOM 1520 O O . PRO A 1 197 ? 4.040 30.626 -26.986 1.00 30.20 196 PRO A O 1
ATOM 1524 N N . MET A 1 198 ? 3.880 29.350 -25.145 1.00 33.78 197 MET A N 1
ATOM 1525 C CA . MET A 1 198 ? 2.727 30.062 -24.587 1.00 35.70 197 MET A CA 1
ATOM 1526 C C . MET A 1 198 ? 2.994 31.569 -24.389 1.00 33.97 197 MET A C 1
ATOM 1527 O O . MET A 1 198 ? 2.090 32.389 -24.498 1.00 35.28 197 MET A O 1
ATOM 1532 N N . ARG A 1 199 ? 4.246 31.920 -24.111 1.00 35.76 198 ARG A N 1
ATOM 1533 C CA . ARG A 1 199 ? 4.643 33.312 -23.932 1.00 41.54 198 ARG A CA 1
ATOM 1534 C C . ARG A 1 199 ? 4.100 34.209 -25.045 1.00 49.46 198 ARG A C 1
ATOM 1535 O O . ARG A 1 199 ? 3.707 35.346 -24.795 1.00 44.77 198 ARG A O 1
ATOM 1543 N N . GLN A 1 200 ? 4.053 33.689 -26.269 1.00 43.08 199 GLN A N 1
ATOM 1544 C CA . GLN A 1 200 ? 3.670 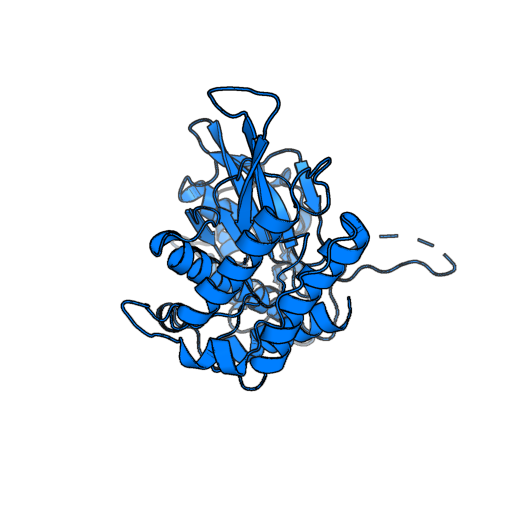34.518 -27.408 1.00 46.17 199 GLN A CA 1
ATOM 1545 C C . GLN A 1 200 ? 2.262 34.263 -27.925 1.00 48.27 199 GLN A C 1
ATOM 1546 O O . GLN A 1 200 ? 1.878 34.801 -28.971 1.00 56.99 199 GLN A O 1
ATOM 1552 N N . VAL A 1 201 ? 1.494 33.454 -27.196 1.00 47.36 200 VAL A N 1
ATOM 1553 C CA . VAL A 1 201 ? 0.119 33.158 -27.601 1.00 48.99 200 VAL A CA 1
ATOM 1554 C C . VAL A 1 201 ? -0.644 34.472 -27.729 1.00 48.83 200 VAL A C 1
ATOM 1555 O O . VAL A 1 201 ? -0.616 35.308 -26.820 1.00 48.12 200 VAL A O 1
ATOM 1559 N N . SER A 1 202 ? -1.269 34.680 -28.885 1.00 54.70 201 SER A N 1
ATOM 1560 C CA . SER A 1 202 ? -1.807 36.001 -29.205 1.00 68.20 201 SER A CA 1
ATOM 1561 C C . SER A 1 202 ? -3.186 36.263 -28.618 1.00 71.27 201 SER A C 1
ATOM 1562 O O . SER A 1 202 ? -3.509 37.406 -28.308 1.00 78.22 201 SER A O 1
ATOM 1565 N N . SER A 1 203 ? -3.993 35.218 -28.457 1.00 70.76 202 SER A N 1
ATOM 1566 C CA . SER A 1 203 ? -5.322 35.400 -27.880 1.00 82.31 202 SER A CA 1
ATOM 1567 C C . SER A 1 203 ? -5.873 34.145 -27.226 1.00 69.55 202 SER A C 1
ATOM 1568 O O . SER A 1 203 ? -6.003 33.097 -27.869 1.00 63.38 202 SER A O 1
ATOM 1571 N N . VAL A 1 204 ? -6.209 34.269 -25.946 1.00 61.21 203 VAL A N 1
ATOM 1572 C CA . VAL A 1 204 ? -6.899 33.207 -25.233 1.00 49.96 203 VAL A CA 1
ATOM 1573 C C . VAL A 1 204 ? -8.227 33.720 -24.678 1.00 59.29 203 VAL A C 1
ATOM 1574 O O . VAL A 1 204 ? -8.258 34.435 -23.676 1.00 60.83 203 VAL A O 1
ATOM 1578 N N . PRO A 1 205 ? -9.331 33.380 -25.357 1.00 65.64 204 PRO A N 1
ATOM 1579 C CA . PRO A 1 205 ? -10.654 33.817 -24.901 1.00 67.66 204 PRO A CA 1
ATOM 1580 C C . PRO A 1 205 ? -11.073 33.144 -23.595 1.00 64.06 204 PRO A C 1
ATOM 1581 O O . PRO A 1 205 ? -11.850 33.741 -22.865 1.00 62.99 204 PRO A O 1
ATOM 1585 N N . ASP A 1 206 ? -10.560 31.944 -23.310 1.00 62.21 205 ASP A N 1
ATOM 1586 C CA . ASP A 1 206 ? -10.903 31.200 -22.087 1.00 53.40 205 ASP A CA 1
ATOM 1587 C C . ASP A 1 206 ? -9.667 30.772 -21.279 1.00 51.32 205 ASP A C 1
ATOM 1588 O O . ASP A 1 206 ? -9.243 29.620 -21.338 1.00 47.68 205 ASP A O 1
ATOM 1593 N N . PRO A 1 207 ? -9.082 31.707 -20.521 1.00 49.16 206 PRO A N 1
ATOM 1594 C CA . PRO A 1 207 ? -7.888 31.419 -19.719 1.00 46.25 206 PRO A CA 1
ATOM 1595 C C . PRO A 1 207 ? -8.111 30.286 -18.711 1.00 46.31 206 PRO A C 1
ATOM 1596 O O . PRO A 1 207 ? -7.198 29.502 -18.465 1.00 47.08 206 PRO A O 1
ATOM 1600 N N . ALA A 1 208 ? -9.314 30.198 -18.155 1.00 49.61 207 ALA A N 1
ATOM 1601 C CA . ALA A 1 208 ? -9.609 29.230 -17.097 1.00 50.71 207 ALA A CA 1
ATOM 1602 C C . ALA A 1 208 ? -9.453 27.775 -17.520 1.00 49.68 207 ALA A C 1
ATOM 1603 O O . ALA A 1 208 ? -9.041 26.935 -16.716 1.00 52.12 207 ALA A O 1
ATOM 1605 N N . SER A 1 209 ? -9.804 27.477 -18.769 1.00 51.59 208 SER A N 1
ATOM 1606 C CA . SER A 1 209 ? -9.640 26.131 -19.307 1.00 46.52 208 SER A CA 1
ATOM 1607 C C . SER A 1 209 ? -8.177 25.789 -19.471 1.00 44.07 208 SER A C 1
ATOM 1608 O O . SER A 1 209 ? -7.746 24.700 -19.114 1.00 44.45 208 SER A O 1
ATOM 1611 N N . LEU A 1 210 ? -7.420 26.714 -20.047 1.00 44.64 209 LEU A N 1
ATOM 1612 C CA . LEU A 1 210 ? -6.002 26.475 -20.267 1.00 39.70 209 LEU A CA 1
ATOM 1613 C C . LEU A 1 210 ? -5.287 26.329 -18.917 1.00 37.17 209 LEU A C 1
ATOM 1614 O O . LEU A 1 210 ? -4.480 25.420 -18.738 1.00 36.38 209 LEU A O 1
ATOM 1619 N N . TYR A 1 211 ? -5.608 27.219 -17.976 1.00 34.79 210 TYR A N 1
ATOM 1620 C CA . TYR A 1 211 ? -5.068 27.149 -16.628 1.00 34.58 210 TYR A CA 1
ATOM 1621 C C . TYR A 1 211 ? -5.344 25.793 -16.000 1.00 36.71 210 TYR A C 1
ATOM 1622 O O . TYR A 1 211 ? -4.436 25.160 -15.463 1.00 41.08 210 TYR A O 1
ATOM 1631 N N . ALA A 1 212 ? -6.587 25.335 -16.098 1.00 33.12 211 ALA A N 1
ATOM 1632 C CA . ALA A 1 212 ? -6.955 24.023 -15.564 1.00 42.38 211 ALA A CA 1
ATOM 1633 C C . ALA A 1 212 ? -6.178 22.904 -16.234 1.00 44.46 211 ALA A C 1
ATOM 1634 O O . ALA A 1 212 ? -5.776 21.943 -15.581 1.00 47.09 211 ALA A O 1
ATOM 1636 N N . ASP A 1 213 ? -5.964 23.020 -17.541 1.00 36.22 212 ASP A N 1
ATOM 1637 C CA . ASP A 1 213 ? -5.143 22.034 -18.237 1.00 38.86 212 ASP A CA 1
ATOM 1638 C C . ASP A 1 213 ? -3.670 22.013 -17.729 1.00 32.66 212 ASP A C 1
ATOM 1639 O O . ASP A 1 213 ? -3.100 20.950 -17.480 1.00 37.31 212 ASP A O 1
ATOM 1644 N N . LEU A 1 214 ? -3.072 23.181 -17.546 1.00 35.54 213 LEU A N 1
ATOM 1645 C CA . LEU A 1 214 ? -1.689 23.248 -17.059 1.00 27.53 213 LEU A CA 1
ATOM 1646 C C . LEU A 1 214 ? -1.555 22.693 -15.644 1.00 32.97 213 LEU A C 1
ATOM 1647 O O . LEU A 1 214 ? -0.598 21.975 -15.334 1.00 34.03 213 LEU A O 1
ATOM 1652 N N . ILE A 1 215 ? -2.528 23.012 -14.796 1.00 34.74 214 ILE A N 1
ATOM 1653 C CA . ILE A 1 215 ? -2.544 22.524 -13.421 1.00 39.38 214 ILE A CA 1
ATOM 1654 C C . ILE A 1 215 ? -2.695 21.014 -13.402 1.00 35.65 214 ILE A C 1
ATOM 1655 O O . ILE A 1 215 ? -1.979 20.323 -12.677 1.00 40.00 214 ILE A O 1
ATOM 1660 N N . ALA A 1 216 ? -3.619 20.491 -14.205 1.00 38.04 215 ALA A N 1
ATOM 1661 C CA . ALA A 1 216 ? -3.742 19.037 -14.328 1.00 34.31 215 ALA A CA 1
ATOM 1662 C C . ALA A 1 216 ? -2.400 18.400 -14.756 1.00 36.76 215 ALA A C 1
ATOM 1663 O O . ALA A 1 216 ? -2.013 17.349 -14.243 1.00 40.19 215 ALA A O 1
ATOM 1665 N N . LEU A 1 217 ? -1.674 19.047 -15.666 1.00 39.35 216 LEU A N 1
ATOM 1666 C CA . LEU A 1 217 ? -0.356 18.538 -16.049 1.00 42.64 216 LEU A CA 1
ATOM 1667 C C . LEU A 1 217 ? 0.628 18.451 -14.875 1.00 30.38 216 LEU A C 1
ATOM 1668 O O . LEU A 1 217 ? 1.336 17.458 -14.736 1.00 33.95 216 LEU A O 1
ATOM 1673 N N . ILE A 1 218 ? 0.692 19.492 -14.056 1.00 32.23 217 ILE A N 1
ATOM 1674 C CA . ILE A 1 218 ? 1.615 19.478 -12.917 1.00 30.86 217 ILE A CA 1
ATOM 1675 C C . ILE A 1 218 ? 1.233 18.374 -11.949 1.00 33.39 217 ILE A C 1
ATOM 1676 O O . ILE A 1 218 ? 2.096 17.655 -11.450 1.00 35.84 217 ILE A O 1
ATOM 1681 N N . LEU A 1 219 ? -0.071 18.228 -11.715 1.00 37.18 218 LEU A N 1
ATOM 1682 C CA . LEU A 1 219 ? -0.571 17.171 -10.859 1.00 43.70 218 LEU A CA 1
ATOM 1683 C C . LEU A 1 219 ? -0.367 15.797 -11.499 1.00 43.40 218 LEU A C 1
ATOM 1684 O O . LEU A 1 219 ? -0.005 14.848 -10.815 1.00 41.66 218 LEU A O 1
ATOM 1689 N N . ARG A 1 220 ? -0.569 15.686 -12.808 1.00 39.69 219 ARG A N 1
ATOM 1690 C CA . ARG A 1 220 ? -0.326 14.400 -13.464 1.00 36.33 219 ARG A CA 1
ATOM 1691 C C . ARG A 1 220 ? 1.144 14.007 -13.365 1.00 37.28 219 ARG A C 1
ATOM 1692 O O . ARG A 1 220 ? 1.460 12.852 -13.061 1.00 43.64 219 ARG A O 1
ATOM 1700 N N . LEU A 1 221 ? 2.042 14.961 -13.624 1.00 31.33 220 LEU A N 1
ATOM 1701 C CA . LEU A 1 221 ? 3.472 14.716 -13.448 1.00 26.10 220 LEU A CA 1
ATOM 1702 C C . LEU A 1 221 ? 3.771 14.222 -12.027 1.00 34.91 220 LEU A C 1
ATOM 1703 O O . LEU A 1 221 ? 4.479 13.232 -11.845 1.00 39.64 220 LEU A O 1
ATOM 1708 N N . ALA A 1 222 ? 3.211 14.897 -11.027 1.00 41.26 221 ALA A N 1
ATOM 1709 C CA . ALA A 1 222 ? 3.501 14.582 -9.625 1.00 40.41 221 ALA A CA 1
ATOM 1710 C C . ALA A 1 222 ? 3.015 13.181 -9.256 1.00 45.76 221 ALA A C 1
ATOM 1711 O O . ALA A 1 222 ? 3.686 12.461 -8.520 1.00 40.48 221 ALA A O 1
ATOM 1713 N N . LYS A 1 223 ? 1.852 12.804 -9.783 1.00 49.56 222 LYS A N 1
ATOM 1714 C CA . LYS A 1 223 ? 1.324 11.456 -9.605 1.00 58.25 222 LYS A CA 1
ATOM 1715 C C . LYS A 1 223 ? 2.274 10.396 -10.164 1.00 53.84 222 LYS A C 1
ATOM 1716 O O . LYS A 1 223 ? 2.280 9.261 -9.695 1.00 54.27 222 LYS A O 1
ATOM 1722 N N . HIS A 1 224 ? 3.097 10.773 -11.140 1.00 48.75 223 HIS A N 1
ATOM 1723 C CA . HIS A 1 224 ? 4.105 9.854 -11.682 1.00 47.36 223 HIS A CA 1
ATOM 1724 C C . HIS A 1 224 ? 5.500 10.084 -11.094 1.00 48.61 223 HIS A C 1
ATOM 1725 O O . HIS A 1 224 ? 6.493 9.602 -11.635 1.00 48.89 223 HIS A O 1
ATOM 1732 N N . GLY A 1 225 ? 5.568 10.807 -9.978 1.00 42.57 224 GLY A N 1
ATOM 1733 C CA . GLY A 1 225 ? 6.825 10.980 -9.262 1.00 42.37 224 GLY A CA 1
ATOM 1734 C C . GLY A 1 225 ? 7.711 12.137 -9.712 1.00 47.57 224 GLY A C 1
ATOM 1735 O O . GLY A 1 225 ? 8.852 12.263 -9.268 1.00 52.63 224 GLY A O 1
ATOM 1736 N N . LEU A 1 226 ? 7.188 13.002 -10.570 1.00 40.19 225 LEU A N 1
ATOM 1737 C CA . LEU A 1 226 ? 8.012 14.057 -11.158 1.00 39.99 225 LEU A CA 1
ATOM 1738 C C . LEU A 1 226 ? 7.559 15.489 -10.868 1.00 50.19 225 LEU A C 1
ATOM 1739 O O . LEU A 1 226 ? 6.359 15.774 -10.707 1.00 48.78 225 LEU A O 1
ATOM 1744 N N . ILE A 1 227 ? 8.551 16.377 -10.811 1.00 31.29 226 ILE A N 1
ATOM 1745 C CA . ILE A 1 227 ? 8.336 17.807 -10.777 1.00 30.88 226 ILE A CA 1
ATOM 1746 C C . ILE A 1 227 ? 9.215 18.400 -11.871 1.00 38.52 226 ILE A C 1
ATOM 1747 O O . ILE A 1 227 ? 10.430 18.154 -11.908 1.00 33.04 226 ILE A O 1
ATOM 1752 N N . HIS A 1 228 ? 8.604 19.170 -12.762 1.00 35.88 227 HIS A N 1
ATOM 1753 C CA . HIS A 1 228 ? 9.288 19.671 -13.956 1.00 37.67 227 HIS A CA 1
ATOM 1754 C C . HIS A 1 228 ? 10.464 20.567 -13.585 1.00 31.72 227 HIS A C 1
ATOM 1755 O O . HIS A 1 228 ? 11.579 20.348 -14.055 1.00 31.41 227 HIS A O 1
ATOM 1762 N N . GLY A 1 229 ? 10.220 21.538 -12.706 1.00 26.88 228 GLY A N 1
ATOM 1763 C CA . GLY A 1 229 ? 11.285 22.366 -12.155 1.00 25.39 228 GLY A CA 1
ATOM 1764 C C . GLY A 1 229 ? 11.562 23.639 -12.950 1.00 30.67 228 GLY A C 1
ATOM 1765 O O . GLY A 1 229 ? 12.281 24.523 -12.487 1.00 32.84 228 GLY A O 1
ATOM 1766 N N . ASP A 1 230 ? 11.002 23.742 -14.151 1.00 29.36 229 ASP A N 1
ATOM 1767 C CA . ASP A 1 230 ? 11.142 24.975 -14.927 1.00 31.08 229 ASP A CA 1
ATOM 1768 C C . ASP A 1 230 ? 9.870 25.169 -15.766 1.00 36.96 229 ASP A C 1
ATOM 1769 O O . ASP A 1 230 ? 9.921 25.432 -16.968 1.00 26.69 229 ASP A O 1
ATOM 1774 N N . PHE A 1 231 ? 8.726 25.007 -15.100 1.00 32.25 230 PHE A N 1
ATOM 1775 C CA . PHE A 1 231 ? 7.428 24.940 -15.745 1.00 33.45 230 PHE A CA 1
ATOM 1776 C C . PHE A 1 231 ? 6.914 26.366 -15.868 1.00 42.72 230 PHE A C 1
ATOM 1777 O O . PHE A 1 231 ? 6.411 26.941 -14.908 1.00 50.82 230 PHE A O 1
ATOM 1785 N N . ASN A 1 232 ? 7.077 26.941 -17.052 1.00 34.30 231 ASN A N 1
ATOM 1786 C CA . ASN A 1 232 ? 6.728 28.329 -17.286 1.00 35.14 231 ASN A CA 1
ATOM 1787 C C . ASN A 1 232 ? 6.391 28.533 -18.756 1.00 30.76 231 ASN A C 1
ATOM 1788 O O . ASN A 1 232 ? 6.331 27.573 -19.516 1.00 33.79 231 ASN A O 1
ATOM 1793 N N . GLU A 1 233 ? 6.181 29.781 -19.149 1.00 25.80 232 GLU A N 1
ATOM 1794 C CA . GLU A 1 233 ? 5.567 30.083 -20.433 1.00 26.22 232 GLU A CA 1
ATOM 1795 C C . GLU A 1 233 ? 6.545 29.910 -21.604 1.00 34.23 232 GLU A C 1
ATOM 1796 O O . GLU A 1 233 ? 6.158 30.062 -22.762 1.00 32.06 232 GLU A O 1
ATOM 1802 N N . PHE A 1 234 ? 7.800 29.589 -21.289 1.00 35.07 233 PHE A N 1
ATOM 1803 C CA . PHE A 1 234 ? 8.819 29.279 -22.293 1.00 32.47 233 PHE A CA 1
ATOM 1804 C C . PHE A 1 234 ? 8.936 27.789 -22.555 1.00 32.31 233 PHE A C 1
ATOM 1805 O O . PHE A 1 234 ? 9.421 27.391 -23.606 1.00 37.97 233 PHE A O 1
ATOM 1813 N N . ASN A 1 235 ? 8.503 26.969 -21.599 1.00 25.36 234 ASN A N 1
ATOM 1814 C CA . ASN A 1 235 ? 8.614 25.519 -21.738 1.00 22.00 234 ASN A CA 1
ATOM 1815 C C . ASN A 1 235 ? 7.282 24.849 -21.967 1.00 21.41 234 ASN A C 1
ATOM 1816 O O . ASN A 1 235 ? 7.162 23.624 -21.908 1.00 28.28 234 ASN A O 1
ATOM 1821 N N . ILE A 1 236 ? 6.276 25.680 -22.191 1.00 26.39 235 ILE A N 1
ATOM 1822 C CA . ILE A 1 236 ? 4.953 25.209 -22.557 1.00 35.75 235 ILE A CA 1
ATOM 1823 C C . ILE A 1 236 ? 4.649 25.724 -23.954 1.00 31.99 235 ILE A C 1
ATOM 1824 O O . ILE A 1 236 ? 4.653 26.933 -24.210 1.00 35.24 235 ILE A O 1
ATOM 1829 N N . LEU A 1 237 ? 4.414 24.788 -24.857 1.00 25.36 236 LEU A N 1
ATOM 1830 C CA . LEU A 1 237 ? 4.073 25.106 -26.224 1.00 28.09 236 LEU A CA 1
ATOM 1831 C C . LEU A 1 237 ? 2.575 24.907 -26.338 1.00 25.65 236 LEU A C 1
ATOM 1832 O O . LEU A 1 237 ? 2.018 24.030 -25.696 1.00 30.45 236 LEU A O 1
ATOM 1837 N N . ILE A 1 238 ? 1.929 25.732 -27.152 1.00 23.75 237 ILE A N 1
ATOM 1838 C CA . ILE A 1 238 ? 0.498 25.654 -27.334 1.00 32.32 237 ILE A CA 1
ATOM 1839 C C . ILE A 1 238 ? 0.204 25.262 -28.766 1.00 37.73 237 ILE A C 1
ATOM 1840 O O . ILE A 1 238 ? 0.543 26.001 -29.686 1.00 34.75 237 ILE A O 1
ATOM 1845 N N . ARG A 1 239 ? -0.386 24.086 -28.966 1.00 33.04 238 ARG A N 1
ATOM 1846 C CA . ARG A 1 239 ? -0.859 23.725 -30.299 1.00 42.25 238 ARG A CA 1
ATOM 1847 C C . ARG A 1 239 ? -2.243 24.328 -30.466 1.00 46.13 238 ARG A C 1
ATOM 1848 O O . ARG A 1 239 ? -3.100 24.156 -29.600 1.00 43.95 238 ARG A O 1
ATOM 1856 N N . GLU A 1 240 ? -2.457 25.051 -31.562 1.00 46.06 239 GLU A N 1
ATOM 1857 C CA . GLU A 1 240 ? -3.752 25.667 -31.831 1.00 47.20 239 GLU A CA 1
ATOM 1858 C C . GLU A 1 240 ? -4.480 24.904 -32.932 1.00 56.20 239 GLU A C 1
ATOM 1859 O O . GLU A 1 240 ? -3.884 24.567 -33.956 1.00 62.31 239 GLU A O 1
ATOM 1865 N N . GLU A 1 241 ? -5.763 24.632 -32.730 1.00 56.40 240 GLU A N 1
ATOM 1866 C CA . GLU A 1 241 ? -6.555 23.955 -33.758 1.00 63.40 240 GLU A CA 1
ATOM 1867 C C . GLU A 1 241 ? -7.930 24.584 -33.929 1.00 60.48 240 GLU A C 1
ATOM 1868 O O . GLU A 1 241 ? -8.661 24.793 -32.954 1.00 53.50 240 GLU A O 1
ATOM 1874 N N . LYS A 1 242 ? -8.278 24.897 -35.173 1.00 53.84 241 LYS A N 1
ATOM 1875 C CA . LYS A 1 242 ? -9.619 25.372 -35.451 1.00 56.40 241 LYS A CA 1
ATOM 1876 C C . LYS A 1 242 ? -10.599 24.213 -35.315 1.00 57.80 241 LYS A C 1
ATOM 1877 O O . LYS A 1 242 ? -10.338 23.096 -35.778 1.00 54.46 241 LYS A O 1
ATOM 1883 N N . ASP A 1 243 ? -11.725 24.488 -34.673 1.00 62.35 242 ASP A N 1
ATOM 1884 C CA . ASP A 1 243 ? -12.741 23.478 -34.439 1.00 74.90 242 ASP A CA 1
ATOM 1885 C C . ASP A 1 243 ? -13.492 23.126 -35.721 1.00 79.02 242 ASP A C 1
ATOM 1886 O O . ASP A 1 243 ? -13.775 23.998 -36.547 1.00 70.23 242 ASP A O 1
ATOM 1891 N N . ALA A 1 244 ? -13.826 21.843 -35.860 1.00 85.21 243 ALA A N 1
ATOM 1892 C CA . ALA A 1 244 ? -14.505 21.318 -37.044 1.00 80.36 243 ALA A CA 1
ATOM 1893 C C . ALA A 1 244 ? -15.817 22.017 -37.352 1.00 75.57 243 ALA A C 1
ATOM 1894 O O . ALA A 1 244 ? -16.158 22.207 -38.522 1.00 79.38 243 ALA A O 1
ATOM 1896 N N . GLU A 1 245 ? -16.554 22.393 -36.309 1.00 72.29 244 GLU A N 1
ATOM 1897 C CA . GLU A 1 245 ? -17.895 22.957 -36.496 1.00 77.37 244 GLU A CA 1
ATOM 1898 C C . GLU A 1 245 ? -17.903 24.464 -36.726 1.00 73.67 244 GLU A C 1
ATOM 1899 O O . GLU A 1 245 ? -18.579 24.948 -37.637 1.00 70.20 244 GLU A O 1
ATOM 1905 N N . ASP A 1 246 ? -17.173 25.212 -35.901 1.00 71.03 245 ASP A N 1
ATOM 1906 C CA . ASP A 1 246 ? -16.921 26.612 -36.239 1.00 79.39 245 ASP A CA 1
ATOM 1907 C C . ASP A 1 246 ? -15.479 27.042 -35.973 1.00 70.42 245 ASP A C 1
ATOM 1908 O O . ASP A 1 246 ? -14.920 26.798 -34.896 1.00 63.13 245 ASP A O 1
ATOM 1913 N N . PRO A 1 247 ? -14.863 27.660 -36.986 1.00 66.34 246 PRO A N 1
ATOM 1914 C CA . PRO A 1 247 ? -13.428 27.960 -36.989 1.00 61.19 246 PRO A CA 1
ATOM 1915 C C . PRO A 1 247 ? -13.070 29.183 -36.143 1.00 61.42 246 PRO A C 1
ATOM 1916 O O . PRO A 1 247 ? -11.892 29.398 -35.855 1.00 67.66 246 PRO A O 1
ATOM 1920 N N . SER A 1 248 ? -14.072 29.963 -35.752 1.00 65.81 247 SER A N 1
ATOM 1921 C CA . SER A 1 248 ? -13.875 31.052 -34.802 1.00 72.85 247 SER A CA 1
ATOM 1922 C C . SER A 1 248 ? -13.269 30.547 -33.491 1.00 71.36 247 SER A C 1
ATOM 1923 O O . SER A 1 248 ? -12.391 31.192 -32.920 1.00 67.58 247 SER A O 1
ATOM 1926 N N . SER A 1 249 ? -13.737 29.397 -33.010 1.00 71.37 248 SER A N 1
ATOM 1927 C CA . SER A 1 249 ? -13.209 28.839 -31.763 1.00 64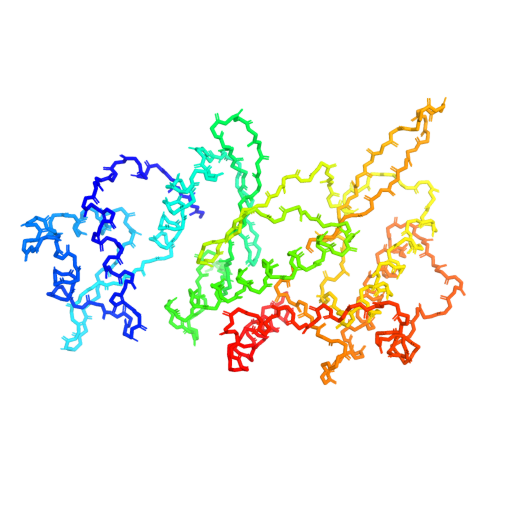.01 248 SER A CA 1
ATOM 1928 C C . SER A 1 249 ? -11.933 28.042 -31.999 1.00 59.42 248 SER A C 1
ATOM 1929 O O . SER A 1 249 ? -11.827 27.271 -32.947 1.00 62.70 248 SER A O 1
ATOM 1932 N N . ILE A 1 250 ? -10.956 28.246 -31.129 1.00 44.11 249 ILE A N 1
ATOM 1933 C CA . ILE A 1 250 ? -9.663 27.612 -31.271 1.00 44.04 249 ILE A CA 1
ATOM 1934 C C . ILE A 1 250 ? -9.454 26.764 -30.036 1.00 55.88 249 ILE A C 1
ATOM 1935 O O . ILE A 1 250 ? -9.532 27.271 -28.919 1.00 65.56 249 ILE A O 1
ATOM 1940 N N . THR A 1 251 ? -9.219 25.469 -30.223 1.00 58.55 250 THR A N 1
ATOM 1941 C CA . THR A 1 251 ? -8.849 24.617 -29.100 1.00 58.79 250 THR A CA 1
ATOM 1942 C C . THR A 1 251 ? -7.342 24.682 -28.908 1.00 52.92 250 THR A C 1
ATOM 1943 O O . THR A 1 251 ? -6.569 24.645 -29.874 1.00 44.78 250 THR A O 1
ATOM 1947 N N . LEU A 1 252 ? -6.933 24.797 -27.651 1.00 53.36 251 LEU A N 1
ATOM 1948 C CA . LEU A 1 252 ? -5.529 24.977 -27.318 1.00 47.77 251 LEU A CA 1
ATOM 1949 C C . LEU A 1 252 ? -5.025 23.779 -26.534 1.00 43.29 251 LEU A C 1
ATOM 1950 O O . LEU A 1 252 ? -5.612 23.378 -25.539 1.00 52.55 251 LEU A O 1
ATOM 1955 N N . THR A 1 253 ? -3.926 23.217 -27.002 1.00 39.60 252 THR A N 1
ATOM 1956 C CA . THR A 1 253 ? -3.389 21.996 -26.459 1.00 42.29 252 THR A CA 1
ATOM 1957 C C . THR A 1 253 ? -1.954 22.260 -26.040 1.00 35.88 252 THR A C 1
ATOM 1958 O O . THR A 1 253 ? -1.111 22.594 -26.879 1.00 42.59 252 THR A O 1
ATOM 1962 N N . PRO A 1 254 ? -1.673 22.144 -24.733 1.00 35.60 253 PRO A N 1
ATOM 1963 C CA . PRO A 1 254 ? -0.313 22.435 -24.272 1.00 32.39 253 PRO A CA 1
ATOM 1964 C C . PRO A 1 254 ? 0.600 21.229 -24.426 1.00 31.83 253 PRO A C 1
ATOM 1965 O O . PRO A 1 254 ? 0.175 20.084 -24.241 1.00 33.05 253 PRO A O 1
ATOM 1969 N N . ILE A 1 255 ? 1.848 21.507 -24.778 1.00 30.75 254 ILE A N 1
ATOM 1970 C CA . ILE A 1 255 ? 2.888 20.500 -24.903 1.00 27.65 254 ILE A CA 1
ATOM 1971 C C . ILE A 1 255 ? 4.046 20.974 -24.034 1.00 27.14 254 ILE A C 1
ATOM 1972 O O . ILE A 1 255 ? 4.379 22.154 -24.026 1.00 28.56 254 ILE A O 1
ATOM 1977 N N . ILE A 1 256 ? 4.657 20.063 -23.296 1.00 30.80 255 ILE A N 1
ATOM 1978 C CA . ILE A 1 256 ? 5.757 20.426 -22.401 1.00 29.03 255 ILE A CA 1
ATOM 1979 C C . ILE A 1 256 ? 7.095 19.995 -22.985 1.00 22.19 255 ILE A C 1
ATOM 1980 O O . ILE A 1 256 ? 7.197 18.931 -23.598 1.00 35.68 255 ILE A O 1
ATOM 1985 N N . ILE A 1 257 ? 8.124 20.808 -22.788 1.00 25.56 256 ILE A N 1
ATOM 1986 C CA . ILE A 1 257 ? 9.463 20.467 -23.242 1.00 20.25 256 ILE A CA 1
ATOM 1987 C C . ILE A 1 257 ? 10.440 20.880 -22.141 1.00 22.10 256 ILE A C 1
ATOM 1988 O O . ILE A 1 257 ? 10.046 21.516 -21.160 1.00 22.27 256 ILE A O 1
ATOM 2005 N N . PHE A 1 259 ? 13.521 19.178 -20.198 1.00 25.85 258 PHE A N 1
ATOM 2006 C CA . PHE A 1 259 ? 13.519 18.276 -19.039 1.00 30.37 258 PHE A CA 1
ATOM 2007 C C . PHE A 1 259 ? 14.859 17.981 -18.312 1.00 29.58 258 PHE A C 1
ATOM 2008 O O . PHE A 1 259 ? 14.873 17.132 -17.427 1.00 35.10 258 PHE A O 1
ATOM 2016 N N . PRO A 1 260 ? 15.987 18.648 -18.669 1.00 27.67 259 PRO A N 1
ATOM 2017 C CA . PRO A 1 260 ? 17.185 18.218 -17.931 1.00 29.07 259 PRO A CA 1
ATOM 2018 C C . PRO A 1 260 ? 17.128 18.567 -16.425 1.00 38.20 259 PRO A C 1
ATOM 2019 O O . PRO A 1 260 ? 17.910 18.017 -15.654 1.00 38.94 259 PRO A O 1
ATOM 2023 N N . GLN A 1 261 ? 16.216 19.450 -16.013 1.00 32.38 260 GLN A N 1
ATOM 2024 C CA . GLN A 1 261 ? 16.147 19.865 -14.606 1.00 34.94 260 GLN A CA 1
ATOM 2025 C C . GLN A 1 261 ? 15.069 19.162 -13.765 1.00 30.24 260 GLN A C 1
ATOM 2026 O O . GLN A 1 261 ? 14.948 19.426 -12.575 1.00 31.58 260 GLN A O 1
ATOM 2032 N N . MET A 1 262 ? 14.297 18.273 -14.370 1.00 27.74 261 MET A N 1
ATOM 2033 C CA . MET A 1 262 ? 13.272 17.544 -13.627 1.00 30.73 261 MET A CA 1
ATOM 2034 C C . MET A 1 262 ? 13.768 16.882 -12.363 1.00 35.45 261 MET A C 1
ATOM 2035 O O . MET A 1 262 ? 14.870 16.358 -12.315 1.00 39.00 261 MET A O 1
ATOM 2040 N N . VAL A 1 263 ? 12.942 16.916 -11.327 1.00 43.26 262 VAL A N 1
ATOM 2041 C CA . VAL A 1 263 ? 13.306 16.288 -10.068 1.00 45.23 262 VAL A CA 1
ATOM 2042 C C . VAL A 1 263 ? 12.185 15.385 -9.590 1.00 51.58 262 VAL A C 1
ATOM 2043 O O . VAL A 1 263 ? 11.014 15.576 -9.945 1.00 47.41 262 VAL A O 1
ATOM 2047 N N . SER A 1 264 ? 12.555 14.391 -8.791 1.00 45.30 263 SER A N 1
ATOM 2048 C CA . SER A 1 264 ? 11.582 13.471 -8.234 1.00 42.62 263 SER A CA 1
ATOM 2049 C C . SER A 1 264 ? 10.756 14.133 -7.146 1.00 43.69 263 SER A C 1
ATOM 2050 O O . SER A 1 264 ? 11.239 15.025 -6.451 1.00 46.04 263 SER A O 1
ATOM 2053 N N . MET A 1 265 ? 9.520 13.677 -6.966 1.00 41.14 264 MET A N 1
ATOM 2054 C CA . MET A 1 265 ? 8.700 14.176 -5.863 1.00 40.62 264 MET A CA 1
ATOM 2055 C C . MET A 1 265 ? 9.324 13.838 -4.510 1.00 47.71 264 MET A C 1
ATOM 2056 O O . MET A 1 265 ? 8.901 14.357 -3.480 1.00 48.21 264 MET A O 1
ATOM 2061 N N . ASP A 1 266 ? 10.326 12.963 -4.519 1.00 51.33 265 ASP A N 1
ATOM 2062 C CA . ASP A 1 266 ? 11.045 12.586 -3.302 1.00 61.26 265 ASP A CA 1
ATOM 2063 C C . ASP A 1 266 ? 12.270 13.461 -3.038 1.00 60.52 265 ASP A C 1
ATOM 2064 O O . ASP A 1 266 ? 13.036 13.179 -2.121 1.00 52.11 265 ASP A O 1
ATOM 2069 N N . HIS A 1 267 ? 12.471 14.497 -3.851 1.00 55.24 266 HIS A N 1
ATOM 2070 C CA . HIS A 1 267 ? 13.642 15.354 -3.702 1.00 45.76 266 HIS A CA 1
ATOM 2071 C C . HIS A 1 267 ? 13.506 16.125 -2.409 1.00 51.80 266 HIS A C 1
ATOM 2072 O O . HIS A 1 267 ? 12.405 16.543 -2.067 1.00 51.08 266 HIS A O 1
ATOM 2079 N N . PRO A 1 268 ? 14.619 16.298 -1.672 1.00 60.35 267 PRO A N 1
ATOM 2080 C CA . PRO A 1 268 ? 14.581 16.996 -0.382 1.00 61.68 267 PRO A CA 1
ATOM 2081 C C . PRO A 1 268 ? 13.914 18.367 -0.490 1.00 57.07 267 PRO A C 1
ATOM 2082 O O . PRO A 1 268 ? 13.238 18.798 0.439 1.00 54.90 267 PRO A O 1
ATOM 2086 N N . ASN A 1 269 ? 14.087 19.032 -1.627 1.00 53.81 268 ASN A N 1
ATOM 2087 C CA . ASN A 1 269 ? 13.453 20.325 -1.859 1.00 56.59 268 ASN A CA 1
ATOM 2088 C C . ASN A 1 269 ? 12.184 20.242 -2.696 1.00 49.25 268 ASN A C 1
ATOM 2089 O O . ASN A 1 269 ? 11.831 21.225 -3.338 1.00 48.31 268 ASN A O 1
ATOM 2094 N N . ALA A 1 270 ? 11.510 19.094 -2.716 1.00 46.72 269 ALA A N 1
ATOM 2095 C CA . ALA A 1 270 ? 10.415 18.895 -3.670 1.00 40.02 269 ALA A CA 1
ATOM 2096 C C . ALA A 1 270 ? 9.305 19.919 -3.495 1.00 46.65 269 ALA A C 1
ATOM 2097 O O . ALA A 1 270 ? 8.765 20.419 -4.484 1.00 45.03 269 ALA A O 1
ATOM 2099 N N . GLU A 1 271 ? 9.000 20.261 -2.244 1.00 37.08 270 GLU A N 1
ATOM 2100 C CA . GLU A 1 271 ? 7.931 21.218 -1.966 1.00 42.71 270 GLU A CA 1
ATOM 2101 C C . GLU A 1 271 ? 8.225 22.594 -2.569 1.00 43.54 270 GLU A C 1
ATOM 2102 O O . GLU A 1 271 ? 7.350 23.218 -3.159 1.00 48.59 270 GLU A O 1
ATOM 2108 N N . MET A 1 272 ? 9.456 23.061 -2.423 1.00 44.59 271 MET A N 1
ATOM 2109 C CA . MET A 1 272 ? 9.849 24.323 -3.031 1.00 41.03 271 MET A CA 1
ATOM 2110 C C . MET A 1 272 ? 9.718 24.247 -4.570 1.00 42.03 271 MET A C 1
ATOM 2111 O O . MET A 1 272 ? 9.191 25.167 -5.197 1.00 39.87 271 MET A O 1
ATOM 2116 N N . TYR A 1 273 ? 10.173 23.149 -5.172 1.00 28.24 272 TYR A N 1
ATOM 2117 C CA . TYR A 1 273 ? 10.108 23.002 -6.637 1.00 32.51 272 TYR A CA 1
ATOM 2118 C C . TYR A 1 273 ? 8.662 22.904 -7.142 1.00 32.61 272 TYR A C 1
ATOM 2119 O O . TYR A 1 273 ? 8.289 23.546 -8.128 1.00 30.92 272 TYR A O 1
ATOM 2128 N N . PHE A 1 274 ? 7.850 22.101 -6.463 1.00 36.32 273 PHE A N 1
ATOM 2129 C CA . PHE A 1 274 ? 6.425 22.039 -6.770 1.00 40.09 273 PHE A CA 1
ATOM 2130 C C . PHE A 1 274 ? 5.793 23.432 -6.719 1.00 43.66 273 PHE A C 1
ATOM 2131 O O . PHE A 1 274 ? 5.246 23.904 -7.720 1.00 42.61 273 PHE A O 1
ATOM 2139 N N . ASP A 1 275 ? 5.880 24.081 -5.557 1.00 38.30 274 ASP A N 1
ATOM 2140 C CA . ASP A 1 275 ? 5.214 25.364 -5.334 1.00 35.76 274 ASP A CA 1
ATOM 2141 C C . ASP A 1 275 ? 5.661 26.400 -6.350 1.00 39.38 274 ASP A C 1
ATOM 2142 O O . ASP A 1 275 ? 4.882 27.249 -6.768 1.00 45.20 274 ASP A O 1
ATOM 2147 N N . ARG A 1 276 ? 6.925 26.309 -6.752 1.00 39.38 275 ARG A N 1
ATOM 2148 C CA . ARG A 1 276 ? 7.499 27.267 -7.675 1.00 37.13 275 ARG A CA 1
ATOM 2149 C C . ARG A 1 276 ? 6.899 27.119 -9.072 1.00 40.69 275 ARG A C 1
ATOM 2150 O O . ARG A 1 276 ? 6.614 28.109 -9.738 1.00 37.46 275 ARG A O 1
ATOM 2158 N N . ASP A 1 277 ? 6.716 25.882 -9.514 1.00 29.16 276 ASP A N 1
ATOM 2159 C CA . ASP A 1 277 ? 6.054 25.622 -10.792 1.00 38.41 276 ASP A CA 1
ATOM 2160 C C . ASP A 1 277 ? 4.627 26.204 -10.803 1.00 40.38 276 ASP A C 1
ATOM 2161 O O . ASP A 1 277 ? 4.247 26.945 -11.718 1.00 39.33 276 ASP A O 1
ATOM 2166 N N . VAL A 1 278 ? 3.846 25.876 -9.780 1.00 37.62 277 VAL A N 1
ATOM 2167 C CA . VAL A 1 278 ? 2.477 26.378 -9.667 1.00 36.44 277 VAL A CA 1
ATOM 2168 C C . VAL A 1 278 ? 2.441 27.919 -9.635 1.00 38.41 277 VAL A C 1
ATOM 2169 O O . VAL A 1 278 ? 1.629 28.545 -10.315 1.00 41.03 277 VAL A O 1
ATOM 2173 N N . GLN A 1 279 ? 3.324 28.531 -8.852 1.00 33.31 278 GLN A N 1
ATOM 2174 C CA . GLN A 1 279 ? 3.347 29.989 -8.747 1.00 36.97 278 GLN A CA 1
ATOM 2175 C C . GLN A 1 279 ? 3.766 30.655 -10.060 1.00 45.92 27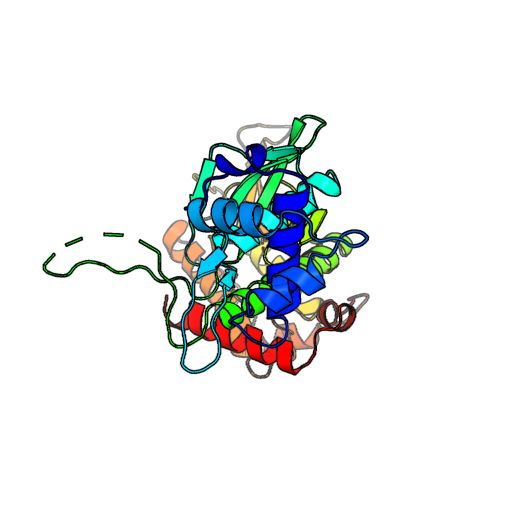8 GLN A C 1
ATOM 2176 O O . GLN A 1 279 ? 3.300 31.753 -10.362 1.00 39.73 278 GLN A O 1
ATOM 2182 N N . CYS A 1 280 ? 4.631 29.996 -10.839 1.00 35.44 279 CYS A N 1
ATOM 2183 C CA . CYS A 1 280 ? 4.999 30.509 -12.164 1.00 38.88 279 CYS A CA 1
ATOM 2184 C C . CYS A 1 280 ? 3.787 30.601 -13.089 1.00 41.10 279 CYS A C 1
ATOM 2185 O O . CYS A 1 280 ? 3.575 31.620 -13.755 1.00 40.63 279 CYS A O 1
ATOM 2188 N N . ILE A 1 281 ? 3.010 29.525 -13.122 1.00 34.67 280 ILE A N 1
ATOM 2189 C CA . ILE A 1 281 ? 1.764 29.486 -13.879 1.00 36.84 280 ILE A CA 1
ATOM 2190 C C . ILE A 1 281 ? 0.776 30.575 -13.422 1.00 41.42 280 ILE A C 1
ATOM 2191 O O . ILE A 1 281 ? 0.277 31.353 -14.245 1.00 43.45 280 ILE A O 1
ATOM 2196 N N . LYS A 1 282 ? 0.504 30.642 -12.117 1.00 29.21 281 LYS A N 1
ATOM 2197 C CA . LYS A 1 282 ? -0.410 31.656 -11.588 1.00 36.27 281 LYS A CA 1
ATOM 2198 C C . LYS A 1 282 ? 0.065 33.065 -11.943 1.00 42.74 281 LYS A C 1
ATOM 2199 O O . LYS A 1 282 ? -0.719 33.883 -12.420 1.00 43.17 281 LYS A O 1
ATOM 2205 N N . ARG A 1 283 ? 1.345 33.349 -11.703 1.00 36.94 282 ARG A N 1
ATOM 2206 C CA . ARG A 1 283 ? 1.910 34.656 -12.054 1.00 43.13 282 ARG A CA 1
ATOM 2207 C C . ARG A 1 283 ? 1.628 35.002 -13.516 1.00 45.07 282 ARG A C 1
ATOM 2208 O O . ARG A 1 283 ? 1.083 36.062 -13.809 1.00 48.07 282 ARG A O 1
ATOM 2216 N N . PHE A 1 284 ? 1.992 34.096 -14.423 1.00 37.23 283 PHE A N 1
ATOM 2217 C CA . PHE A 1 284 ? 1.780 34.328 -15.843 1.00 39.51 283 PHE A CA 1
ATOM 2218 C C . PHE A 1 284 ? 0.309 34.608 -16.166 1.00 38.76 283 PHE A C 1
ATOM 2219 O O . PHE A 1 284 ? -0.014 35.597 -16.825 1.00 42.66 283 PHE A O 1
ATOM 2227 N N . PHE A 1 285 ? -0.578 33.759 -15.666 1.00 39.16 284 PHE A N 1
ATOM 2228 C CA . PHE A 1 285 ? -2.005 33.945 -15.885 1.00 43.25 284 PHE A CA 1
ATOM 2229 C C . PHE A 1 285 ? -2.544 35.219 -15.271 1.00 45.77 284 PHE A C 1
ATOM 2230 O O . PHE A 1 285 ? -3.565 35.734 -15.701 1.00 45.61 284 PHE A O 1
ATOM 2238 N N . GLU A 1 286 ? -1.841 35.747 -14.284 1.00 46.10 285 GLU A N 1
ATOM 2239 C CA . GLU A 1 286 ? -2.310 36.956 -13.645 1.00 51.02 285 GLU A CA 1
ATOM 2240 C C . GLU A 1 286 ? -1.885 38.157 -14.480 1.00 48.85 285 GLU A C 1
ATOM 2241 O O . GLU A 1 286 ? -2.699 39.035 -14.764 1.00 52.05 285 GLU A O 1
ATOM 2247 N N . ARG A 1 287 ? -0.619 38.196 -14.891 1.00 50.10 286 ARG A N 1
ATOM 2248 C CA . ARG A 1 287 ? -0.133 39.341 -15.661 1.00 51.96 286 ARG A CA 1
ATOM 2249 C C . ARG A 1 287 ? -0.570 39.345 -17.134 1.00 52.40 286 ARG A C 1
ATOM 2250 O O . ARG A 1 287 ? -0.827 40.409 -17.701 1.00 55.94 286 ARG A O 1
ATOM 2258 N N . ARG A 1 288 ? -0.680 38.166 -17.743 1.00 55.23 287 ARG A N 1
ATOM 2259 C CA . ARG A 1 288 ? -1.002 38.077 -19.173 1.00 50.91 287 ARG A CA 1
ATOM 2260 C C . ARG A 1 288 ? -2.507 38.082 -19.494 1.00 50.51 287 ARG A C 1
ATOM 2261 O O . ARG A 1 288 ? -2.937 38.739 -20.443 1.00 55.05 287 ARG A O 1
ATOM 2269 N N . PHE A 1 289 ? -3.309 37.365 -18.711 1.00 43.33 288 PHE A N 1
ATOM 2270 C CA . PHE A 1 289 ? -4.752 37.314 -18.977 1.00 48.98 288 PHE A CA 1
ATOM 2271 C C . PHE A 1 289 ? -5.598 37.893 -17.842 1.00 56.91 288 PHE A C 1
ATOM 2272 O O . PHE A 1 289 ? -6.826 37.831 -17.891 1.00 63.51 288 PHE A O 1
ATOM 2280 N N . HIS A 1 290 ? -4.938 38.453 -16.831 1.00 54.01 289 HIS A N 1
ATOM 2281 C CA . HIS A 1 290 ? -5.629 38.995 -15.668 1.00 57.49 289 HIS A CA 1
ATOM 2282 C C . HIS A 1 290 ? -6.596 37.971 -15.097 1.00 52.85 289 HIS A C 1
ATOM 2283 O O . HIS A 1 290 ? -7.735 38.285 -14.755 1.00 51.02 289 HIS A O 1
ATOM 2290 N N . PHE A 1 291 ? -6.115 36.735 -15.022 1.00 51.27 290 PHE A N 1
ATOM 2291 C CA . PHE A 1 291 ? -6.891 35.622 -14.503 1.00 52.76 290 PHE A CA 1
ATOM 2292 C C . PHE A 1 291 ? -6.287 35.117 -13.208 1.00 52.11 290 PHE A C 1
ATOM 2293 O O . PHE A 1 291 ? -5.068 34.989 -13.074 1.00 49.11 290 PHE A O 1
ATOM 2301 N N . VAL A 1 292 ? -7.161 34.811 -12.263 1.00 47.77 291 VAL A N 1
ATOM 2302 C CA . VAL A 1 292 ? -6.757 34.347 -10.953 1.00 50.19 291 VAL A CA 1
ATOM 2303 C C . VAL A 1 292 ? -7.713 33.250 -10.536 1.00 54.71 291 VAL A C 1
ATOM 2304 O O . VAL A 1 292 ?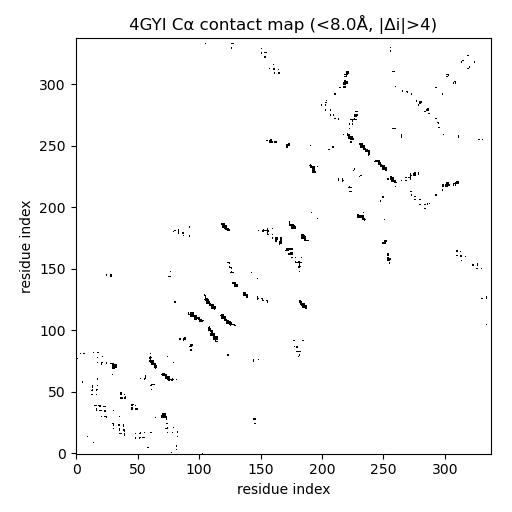 -8.922 33.479 -10.435 1.00 47.79 291 VAL A O 1
ATOM 2308 N N . SER A 1 293 ? -7.192 32.052 -10.301 1.00 47.23 292 SER A N 1
ATOM 2309 C CA . SER A 1 293 ? -8.074 30.957 -9.911 1.00 51.13 292 SER A CA 1
ATOM 2310 C C . SER A 1 293 ? -8.701 31.192 -8.540 1.00 61.76 292 SER A C 1
ATOM 2311 O O . SER A 1 293 ? -8.054 31.705 -7.625 1.00 56.29 292 SER A O 1
ATOM 2314 N N . THR A 1 294 ? -9.964 30.801 -8.417 1.00 55.28 293 THR A N 1
ATOM 2315 C CA . THR A 1 294 ? -10.659 30.821 -7.147 1.00 68.79 293 THR A CA 1
ATOM 2316 C C . THR A 1 294 ? -10.297 29.557 -6.380 1.00 65.36 293 THR A C 1
ATOM 2317 O O . THR A 1 294 ? -10.595 29.434 -5.197 1.00 64.17 293 THR A O 1
ATOM 2321 N N . THR A 1 295 ? -9.647 28.619 -7.063 1.00 59.36 294 THR A N 1
ATOM 2322 C CA . THR A 1 295 ? -9.283 27.346 -6.451 1.00 59.58 294 THR A CA 1
ATOM 2323 C C . THR A 1 295 ? -7.933 27.428 -5.759 1.00 54.03 294 THR A C 1
ATOM 2324 O O . THR A 1 295 ? -6.920 27.636 -6.417 1.00 55.29 294 THR A O 1
ATOM 2328 N N . PRO A 1 296 ? -7.912 27.257 -4.424 1.00 56.32 295 PRO A N 1
ATOM 2329 C CA . PRO A 1 296 ? -6.660 27.328 -3.657 1.00 47.70 295 PRO A CA 1
ATOM 2330 C C . PRO A 1 296 ? -5.687 26.203 -4.028 1.00 53.12 295 PRO A C 1
ATOM 2331 O O . PRO A 1 296 ? -6.114 25.102 -4.386 1.00 57.93 295 PRO A O 1
ATOM 2335 N N . GLY A 1 297 ? -4.390 26.477 -3.939 1.00 50.90 296 GLY A N 1
ATOM 2336 C CA . GLY A 1 297 ? -3.392 25.487 -4.298 1.00 54.80 296 GLY A CA 1
ATOM 2337 C C . GLY A 1 297 ? -3.219 25.326 -5.804 1.00 50.40 296 GLY A C 1
ATOM 2338 O O . GLY A 1 297 ? -3.338 26.307 -6.534 1.00 46.81 296 GLY A O 1
ATOM 2339 N N . PRO A 1 298 ? -2.936 24.093 -6.279 1.00 46.18 297 PRO A N 1
ATOM 2340 C CA . PRO A 1 298 ? -2.779 22.895 -5.445 1.00 49.06 297 PRO A CA 1
ATOM 2341 C C . PRO A 1 298 ? -1.535 22.999 -4.578 1.00 47.85 297 PRO A C 1
ATOM 2342 O O . PRO A 1 298 ? -0.637 23.778 -4.886 1.00 49.86 297 PRO A O 1
ATOM 2346 N N . PHE A 1 299 ? -1.519 22.275 -3.471 1.00 57.63 298 PHE A N 1
ATOM 2347 C CA . PHE A 1 299 ? -0.398 22.343 -2.551 1.00 52.44 298 PHE A CA 1
ATOM 2348 C C . PHE A 1 299 ? 0.362 21.037 -2.623 1.00 51.12 298 PHE A C 1
ATOM 2349 O O . PHE A 1 299 ? -0.226 19.982 -2.899 1.00 45.26 298 PHE A O 1
ATOM 2357 N N . TYR A 1 300 ? 1.662 21.114 -2.366 1.00 48.23 299 TYR A N 1
ATOM 2358 C CA . TYR A 1 300 ? 2.536 19.948 -2.401 1.00 46.78 299 TYR A CA 1
ATOM 2359 C C . TYR A 1 300 ? 2.062 18.789 -1.517 1.00 59.20 299 TYR A C 1
ATOM 2360 O O . TYR A 1 300 ? 2.100 17.631 -1.941 1.00 61.90 299 TYR A O 1
ATOM 2369 N N . LYS A 1 301 ? 1.622 19.086 -0.296 1.00 57.78 300 LYS A N 1
ATOM 2370 C CA . LYS A 1 301 ? 1.220 18.010 0.610 1.00 69.83 300 LYS A CA 1
ATOM 2371 C C . LYS A 1 301 ? 0.039 17.215 0.064 1.00 70.31 300 LYS A C 1
ATOM 2372 O O . LYS A 1 301 ? -0.065 16.017 0.317 1.00 76.31 300 LYS A O 1
ATOM 2378 N N . ASP A 1 302 ? -0.843 17.882 -0.678 1.00 59.46 301 ASP A N 1
ATOM 2379 C CA . ASP A 1 302 ? -1.910 17.192 -1.395 1.00 61.61 301 ASP A CA 1
ATOM 2380 C C . ASP A 1 302 ? -1.291 16.279 -2.440 1.00 59.00 301 ASP A C 1
ATOM 2381 O O . ASP A 1 302 ? -1.492 15.071 -2.414 1.00 58.47 301 ASP A O 1
ATOM 2386 N N . ALA A 1 303 ? -0.541 16.880 -3.365 1.00 54.48 302 ALA A N 1
ATOM 2387 C CA . ALA A 1 303 ? 0.062 16.154 -4.486 1.00 46.84 302 ALA A CA 1
ATOM 2388 C C . ALA A 1 303 ? 0.851 14.902 -4.071 1.00 50.77 302 ALA A C 1
ATOM 2389 O O . ALA A 1 303 ? 0.704 13.847 -4.689 1.00 54.71 302 ALA A O 1
ATOM 2391 N N . LYS A 1 304 ? 1.675 15.015 -3.028 1.00 46.75 303 LYS A N 1
ATOM 2392 C CA . LYS A 1 304 ? 2.527 13.900 -2.633 1.00 53.40 303 LYS A CA 1
ATOM 2393 C C . LYS A 1 304 ? 1.743 12.648 -2.235 1.00 52.24 303 LYS A C 1
ATOM 2394 O O . LYS A 1 304 ? 2.235 11.535 -2.386 1.00 53.43 303 LYS A O 1
ATOM 2400 N N . LYS A 1 305 ? 0.524 12.830 -1.736 1.00 49.30 304 LYS A N 1
ATOM 2401 C CA . LYS A 1 305 ? -0.316 11.695 -1.353 1.00 65.61 304 LYS A CA 1
ATOM 2402 C C . LYS A 1 305 ? -0.696 10.833 -2.563 1.00 65.98 304 LYS A C 1
ATOM 2403 O O . LYS A 1 305 ? -1.090 9.673 -2.416 1.00 61.48 304 LYS A O 1
ATOM 2409 N N . THR A 1 306 ? -0.558 11.405 -3.757 1.00 60.33 305 THR A N 1
ATOM 2410 C CA . THR A 1 306 ? -1.074 10.797 -4.977 1.00 65.80 305 THR A CA 1
ATOM 2411 C C . THR A 1 306 ? -0.034 9.973 -5.745 1.00 69.80 305 THR A C 1
ATOM 2412 O O . THR A 1 306 ? -0.354 9.321 -6.740 1.00 77.18 305 THR A O 1
ATOM 2416 N N . VAL A 1 307 ? 1.210 9.994 -5.286 1.00 63.92 306 VAL A N 1
ATOM 2417 C CA . VAL A 1 307 ? 2.259 9.246 -5.966 1.00 61.99 306 VAL A CA 1
ATOM 2418 C C . VAL A 1 307 ? 2.547 7.928 -5.255 1.00 76.16 306 VAL A C 1
ATOM 2419 O O . VAL A 1 307 ? 2.626 7.885 -4.024 1.00 88.44 306 VAL A O 1
ATOM 2423 N N . GLY A 1 308 ? 2.615 6.834 -6.008 1.00 78.48 307 GLY A N 1
ATOM 2424 C CA . GLY A 1 308 ? 2.077 6.747 -7.352 1.00 66.65 307 GLY A CA 1
ATOM 2425 C C . GLY A 1 308 ? 0.831 5.881 -7.194 1.00 68.66 307 GLY A C 1
ATOM 2426 O O . GLY A 1 308 ? 0.859 4.660 -7.379 1.00 61.65 307 GLY A O 1
ATOM 2427 N N . LYS A 1 309 ? -0.263 6.521 -6.801 1.00 63.19 308 LYS A N 1
ATOM 2428 C CA . LYS A 1 309 ? -1.503 5.815 -6.545 1.00 74.89 308 LYS A CA 1
ATOM 2429 C C . LYS A 1 309 ? -2.171 5.399 -7.853 1.00 76.88 308 LYS A C 1
ATOM 2430 O O . LYS A 1 309 ? -1.880 5.969 -8.912 1.00 65.21 308 LYS A O 1
ATOM 2436 N N . ASP A 1 310 ? -3.065 4.409 -7.763 1.00 81.75 309 ASP A N 1
ATOM 2437 C CA . ASP A 1 310 ? -3.690 3.774 -8.932 1.00 79.62 309 ASP A CA 1
ATOM 2438 C C . ASP A 1 310 ? -2.629 3.118 -9.816 1.00 74.09 309 ASP A C 1
ATOM 2439 O O . ASP A 1 310 ? -1.667 2.544 -9.313 1.00 81.27 309 ASP A O 1
ATOM 2444 N N . GLY A 1 311 ? -2.789 3.208 -11.130 1.00 68.62 310 GLY A N 1
ATOM 2445 C CA . GLY A 1 311 ? -1.842 2.568 -12.030 1.00 70.25 310 GLY A CA 1
ATOM 2446 C C . GLY A 1 311 ? -0.485 3.246 -12.102 1.00 78.23 310 GLY A C 1
ATOM 2447 O O . GLY A 1 311 ? 0.454 2.694 -12.682 1.00 80.14 310 GLY A O 1
ATOM 2448 N N . ALA A 1 312 ? -0.384 4.424 -11.481 1.00 75.33 311 ALA A N 1
ATOM 2449 C CA . ALA A 1 312 ? 0.724 5.368 -11.698 1.00 68.33 311 ALA A CA 1
ATOM 2450 C C . ALA A 1 312 ? 2.139 4.805 -11.640 1.00 64.08 311 ALA A C 1
ATOM 2451 O O . ALA A 1 312 ? 2.679 4.528 -10.570 1.00 75.40 311 ALA A O 1
ATOM 2453 N N . LYS A 1 313 ? 2.732 4.660 -12.815 1.00 53.82 312 LYS A N 1
ATOM 2454 C CA . LYS A 1 313 ? 4.113 4.240 -12.928 1.00 59.09 312 LYS A CA 1
ATOM 2455 C C . LYS A 1 313 ? 5.032 5.376 -12.474 1.00 65.79 312 LYS A C 1
ATOM 2456 O O . LYS A 1 313 ? 4.834 6.529 -12.852 1.00 73.11 312 LYS A O 1
ATOM 2462 N N . ARG A 1 314 ? 6.029 5.053 -11.656 1.00 60.50 313 ARG A N 1
ATOM 2463 C CA . ARG A 1 314 ? 6.964 6.058 -11.158 1.00 54.40 313 ARG A CA 1
ATOM 2464 C C . ARG A 1 314 ? 8.004 6.358 -12.221 1.00 58.81 313 ARG A C 1
ATOM 2465 O O . ARG A 1 314 ? 8.934 5.574 -12.421 1.00 63.83 313 ARG A O 1
ATOM 2473 N N . LEU A 1 315 ? 7.858 7.496 -12.895 1.00 51.40 314 LEU A N 1
ATOM 2474 C CA . LEU A 1 315 ? 8.749 7.845 -14.001 1.00 45.97 314 LEU A CA 1
ATOM 2475 C C . LEU A 1 315 ? 10.096 8.354 -13.521 1.00 55.87 314 LEU A C 1
ATOM 2476 O O . LEU A 1 315 ? 11.051 8.427 -14.298 1.00 58.16 314 LEU A O 1
ATOM 2481 N N . ASP A 1 316 ? 10.175 8.686 -12.235 1.00 54.28 315 ASP A N 1
ATOM 2482 C CA . ASP A 1 316 ? 11.394 9.247 -11.662 1.00 61.19 315 ASP A CA 1
ATOM 2483 C C . ASP A 1 316 ? 12.471 8.192 -11.434 1.00 77.13 315 ASP A C 1
ATOM 2484 O O . ASP A 1 316 ? 13.435 8.417 -10.700 1.00 77.07 315 ASP A O 1
ATOM 2489 N N . ALA A 1 317 ? 12.295 7.038 -12.068 1.00 86.14 316 ALA A N 1
ATOM 2490 C CA . ALA A 1 317 ? 13.261 5.955 -11.989 1.00 85.89 316 ALA A CA 1
ATOM 2491 C C . ALA A 1 317 ? 13.852 5.675 -13.365 1.00 82.24 316 ALA A C 1
ATOM 2492 O O . ALA A 1 317 ? 14.626 4.732 -13.532 1.00 76.08 316 ALA A O 1
ATOM 2494 N N . ALA A 1 318 ? 13.484 6.503 -14.344 1.00 79.49 317 ALA A N 1
ATOM 2495 C CA . ALA A 1 318 ? 13.972 6.359 -15.715 1.00 76.50 317 ALA A CA 1
ATOM 2496 C C . ALA A 1 318 ? 15.477 6.592 -15.787 1.00 78.44 317 ALA A C 1
ATOM 2497 O O . ALA A 1 318 ? 16.165 6.081 -16.671 1.00 82.64 317 ALA A O 1
ATOM 2499 N N . LEU A 1 319 ? 15.982 7.366 -14.837 1.00 77.80 318 LEU A N 1
ATOM 2500 C CA . LEU A 1 319 ? 17.397 7.695 -14.783 1.00 82.77 318 LEU A CA 1
ATOM 2501 C C . LEU A 1 319 ? 18.259 6.508 -14.334 1.00 90.38 318 LEU A C 1
ATOM 2502 O O . LEU A 1 319 ? 19.398 6.363 -14.780 1.00 90.86 318 LEU A O 1
ATOM 2507 N N . GLU A 1 320 ? 17.715 5.663 -13.459 1.00 97.85 319 GLU A N 1
ATOM 2508 C CA . GLU A 1 320 ? 18.446 4.497 -12.963 1.00 104.36 319 GLU A CA 1
ATOM 2509 C C . GLU A 1 320 ? 18.865 3.632 -14.131 1.00 107.08 319 GLU A C 1
ATOM 2510 O O . GLU A 1 320 ? 19.908 2.983 -14.094 1.00 110.97 319 GLU A O 1
ATOM 2516 N N . ALA A 1 321 ? 18.030 3.644 -15.166 1.00 103.28 320 ALA A N 1
ATOM 2517 C CA . ALA A 1 321 ? 18.158 2.745 -16.302 1.00 104.34 320 ALA A CA 1
ATOM 2518 C C . ALA A 1 321 ? 19.455 2.932 -17.085 1.00 110.54 320 ALA A C 1
ATOM 2519 O O . ALA A 1 321 ? 19.997 1.978 -17.647 1.00 111.95 320 ALA A O 1
ATOM 2521 N N . SER A 1 322 ? 19.952 4.161 -17.118 1.00 110.18 321 SER A N 1
ATOM 2522 C CA . SER A 1 322 ? 21.028 4.499 -18.042 1.00 107.84 321 SER A CA 1
ATOM 2523 C C . SER A 1 322 ? 22.434 4.106 -17.580 1.00 115.83 321 SER A C 1
ATOM 2524 O O . SER A 1 322 ? 23.278 3.731 -18.392 1.00 122.35 321 SER A O 1
ATOM 2527 N N . GLY A 1 323 ? 22.669 4.191 -16.275 1.00 112.06 322 GLY A N 1
ATOM 2528 C CA . GLY A 1 323 ? 24.011 4.067 -15.738 1.00 103.72 322 GLY A CA 1
ATOM 2529 C C . GLY A 1 323 ? 24.322 5.399 -15.098 1.00 88.32 322 GLY A C 1
ATOM 2530 O O . GLY A 1 323 ? 25.478 5.799 -14.977 1.00 90.88 322 GLY A O 1
ATOM 2531 N N . PHE A 1 324 ? 23.259 6.094 -14.709 1.00 78.68 323 PHE A N 1
ATOM 2532 C CA . PHE A 1 324 ? 23.372 7.389 -14.063 1.00 75.40 323 PHE A CA 1
ATOM 2533 C C . PHE A 1 324 ? 23.710 7.209 -12.588 1.00 79.73 323 PHE A C 1
ATOM 2534 O O . PHE A 1 324 ? 22.829 6.910 -11.781 1.00 84.06 323 PHE A O 1
ATOM 2542 N N . THR A 1 325 ? 24.981 7.385 -12.234 1.00 78.11 324 THR A N 1
ATOM 2543 C CA . THR A 1 325 ? 25.393 7.252 -10.840 1.00 72.23 324 THR A CA 1
ATOM 2544 C C . THR A 1 325 ? 24.761 8.355 -10.006 1.00 68.81 324 THR A C 1
ATOM 2545 O O . THR A 1 325 ? 24.318 9.380 -10.538 1.00 55.42 324 THR A O 1
ATOM 2549 N N . LYS A 1 326 ? 24.709 8.144 -8.697 1.00 79.49 325 LYS A N 1
ATOM 2550 C CA . LYS A 1 326 ? 24.256 9.192 -7.798 1.00 87.89 325 LYS A CA 1
ATOM 2551 C C . LYS A 1 326 ? 25.178 10.410 -7.927 1.00 75.32 325 LYS A C 1
ATOM 2552 O O . LYS A 1 326 ? 24.731 11.549 -7.818 1.00 73.24 325 LYS A O 1
ATOM 2558 N N . LYS A 1 327 ? 26.460 10.159 -8.179 1.00 60.87 326 LYS A N 1
ATOM 2559 C CA . LYS A 1 327 ? 27.424 11.234 -8.362 1.00 62.28 326 LYS A CA 1
ATOM 2560 C C . LYS A 1 327 ? 27.110 12.058 -9.615 1.00 54.55 326 LYS A C 1
ATOM 2561 O O . LYS A 1 327 ? 27.162 13.291 -9.588 1.00 53.42 326 LYS A O 1
ATOM 2567 N N . MET A 1 328 ? 26.789 11.374 -10.707 1.00 45.25 327 MET A N 1
ATOM 2568 C CA . MET A 1 328 ? 26.391 12.052 -11.936 1.00 34.49 327 MET A CA 1
ATOM 2569 C C . MET A 1 328 ? 25.178 12.952 -11.718 1.00 39.18 327 MET A C 1
ATOM 2570 O O . MET A 1 328 ? 25.155 14.086 -12.188 1.00 36.71 327 MET A O 1
ATOM 2575 N N . ALA A 1 329 ? 24.188 12.456 -10.981 1.00 40.44 328 ALA A N 1
ATOM 2576 C CA . ALA A 1 329 ? 22.996 13.242 -10.673 1.00 41.44 328 ALA A CA 1
ATOM 2577 C C . ALA A 1 329 ? 23.307 14.483 -9.838 1.00 45.23 328 ALA A C 1
ATOM 2578 O O . ALA A 1 329 ? 22.747 15.560 -10.077 1.00 51.04 328 ALA A O 1
ATOM 2580 N N . LYS A 1 330 ? 24.197 14.337 -8.861 1.00 39.86 329 LYS A N 1
ATOM 2581 C CA . LYS A 1 330 ? 24.535 15.466 -8.000 1.00 48.73 329 LYS A CA 1
ATOM 2582 C C . LYS A 1 330 ? 25.328 16.483 -8.790 1.00 36.38 329 LYS A C 1
ATOM 2583 O O . LYS A 1 330 ? 25.133 17.689 -8.634 1.00 51.19 329 LYS A O 1
ATOM 2589 N N . ASP A 1 331 ? 26.238 15.990 -9.627 1.00 41.25 330 ASP A N 1
ATOM 2590 C CA . ASP A 1 331 ? 27.034 16.855 -10.496 1.00 41.45 330 ASP A CA 1
ATOM 2591 C C . ASP A 1 331 ? 26.114 17.693 -11.379 1.00 38.97 330 ASP A C 1
ATOM 2592 O O . ASP A 1 331 ? 26.214 18.920 -11.402 1.00 33.08 330 ASP A O 1
ATOM 2597 N N . LEU A 1 332 ? 25.205 17.022 -12.081 1.00 34.84 331 LEU A N 1
ATOM 2598 C CA . LEU A 1 332 ? 24.270 17.704 -12.964 1.00 36.95 331 LEU A CA 1
ATOM 2599 C C . LEU A 1 332 ? 23.369 18.683 -12.214 1.00 37.53 331 LEU A C 1
ATOM 2600 O O . LEU A 1 332 ? 23.281 19.844 -12.601 1.00 34.71 331 LEU A O 1
ATOM 2605 N N . GLU A 1 333 ? 22.705 18.237 -11.147 1.00 39.81 332 GLU A N 1
ATOM 2606 C CA . GLU A 1 333 ? 21.831 19.148 -10.402 1.00 40.31 332 GLU A CA 1
ATOM 2607 C C . GLU A 1 333 ? 22.580 20.367 -9.866 1.00 37.37 332 GLU A C 1
ATOM 2608 O O . GLU A 1 333 ? 22.060 21.483 -9.886 1.00 41.30 332 GLU A O 1
ATOM 2614 N N . ALA A 1 334 ? 23.815 20.174 -9.420 1.00 37.71 333 ALA A N 1
ATOM 2615 C CA . ALA A 1 334 ? 24.577 21.319 -8.954 1.00 35.72 333 ALA A CA 1
ATOM 2616 C C . ALA A 1 334 ? 24.814 22.303 -10.099 1.00 32.79 333 ALA A C 1
ATOM 2617 O O . ALA A 1 334 ? 24.613 23.506 -9.943 1.00 39.22 333 ALA A O 1
ATOM 2619 N N . ALA A 1 335 ? 25.205 21.794 -11.262 1.00 31.90 334 ALA A N 1
ATOM 2620 C CA . ALA A 1 335 ? 25.477 22.669 -12.402 1.00 28.14 334 ALA A CA 1
ATOM 2621 C C . ALA A 1 335 ? 24.211 23.383 -12.825 1.00 32.92 334 ALA A C 1
ATOM 2622 O O . ALA A 1 335 ? 24.225 24.582 -13.125 1.00 40.63 334 ALA A O 1
ATOM 2624 N N . ILE A 1 336 ? 23.115 22.639 -12.844 1.00 29.85 335 ILE A N 1
ATOM 2625 C CA . ILE A 1 336 ? 21.819 23.209 -13.218 1.00 33.69 335 ILE A CA 1
ATOM 2626 C C . ILE A 1 336 ? 21.314 24.258 -12.246 1.00 37.07 335 ILE A C 1
ATOM 2627 O O . ILE A 1 336 ? 20.860 25.328 -12.660 1.00 41.50 335 ILE A O 1
ATOM 2632 N N . ARG A 1 337 ? 21.410 23.964 -10.956 1.00 46.55 336 ARG A N 1
ATOM 2633 C CA . ARG A 1 337 ? 20.903 24.875 -9.942 1.00 47.08 336 ARG A CA 1
ATOM 2634 C C . ARG A 1 337 ? 21.689 26.181 -10.053 1.00 57.90 336 ARG A C 1
ATOM 2635 O O . ARG A 1 337 ? 21.117 27.268 -10.006 1.00 61.55 336 ARG A O 1
ATOM 2643 N N . GLU A 1 338 ? 23.000 26.057 -10.248 1.00 54.59 337 GLU A N 1
ATOM 2644 C CA . GLU A 1 338 ? 23.869 27.204 -10.505 1.00 54.03 337 GLU A CA 1
ATOM 2645 C C . GLU A 1 338 ? 23.424 28.017 -11.727 1.00 49.75 337 GLU A C 1
ATOM 2646 O O . GLU A 1 338 ? 23.433 29.234 -11.683 1.00 49.54 337 GLU A O 1
ATOM 2652 N N . GLN A 1 339 ? 23.046 27.353 -12.815 1.00 52.07 338 GLN A N 1
ATOM 2653 C CA . GLN A 1 339 ? 22.576 28.065 -14.006 1.00 57.12 338 GLN A CA 1
ATOM 2654 C C . GLN A 1 339 ? 21.320 28.883 -13.725 1.00 58.47 338 GLN A C 1
ATOM 2655 O O . GLN A 1 339 ? 21.256 30.067 -14.061 1.00 69.40 338 GLN A O 1
ATOM 2661 N N . GLN A 1 340 ? 20.316 28.248 -13.125 1.00 61.62 339 GLN A N 1
ATOM 2662 C CA . GLN A 1 340 ? 19.020 28.904 -12.947 1.00 65.42 339 GLN A CA 1
ATOM 2663 C C . GLN A 1 340 ? 19.035 29.917 -11.798 1.00 64.86 339 GLN A C 1
ATOM 2664 O O . GLN A 1 340 ? 18.288 30.892 -11.814 1.00 68.80 339 GLN A O 1
ATOM 2670 N N . GLU A 1 341 ? 19.916 29.696 -10.827 1.00 75.09 340 GLU A N 1
ATOM 2671 C CA . GLU A 1 341 ? 20.065 30.595 -9.685 1.00 90.60 340 GLU A CA 1
ATOM 2672 C C . GLU A 1 341 ? 20.626 31.954 -10.101 1.00 98.95 340 GLU A C 1
ATOM 2673 O O . GLU A 1 341 ? 20.412 32.964 -9.421 1.00 102.34 340 GLU A O 1
ATOM 2679 N N . SER A 1 342 ? 21.346 31.977 -11.217 1.00 96.09 341 SER A N 1
ATOM 2680 C CA . SER A 1 342 ? 22.001 33.201 -11.665 1.00 99.97 341 SER A CA 1
ATOM 2681 C C . SER A 1 342 ? 21.468 33.732 -13.000 1.00 103.90 341 SER A C 1
ATOM 2682 O O . SER A 1 342 ? 22.183 34.414 -13.735 1.00 105.63 341 SER A O 1
ATOM 2685 N N . ARG A 1 343 ? 20.210 33.420 -13.301 1.00 104.40 342 ARG A N 1
ATOM 2686 C CA . ARG A 1 343 ? 19.529 33.984 -14.463 1.00 100.49 342 ARG A CA 1
ATOM 2687 C C . ARG A 1 343 ? 19.344 35.488 -14.306 1.00 98.65 342 ARG A C 1
ATOM 2688 O O . ARG A 1 343 ? 19.314 35.999 -13.188 1.00 101.25 342 ARG A O 1
#

Solvent-accessible surface area: 18330 Å² total

Nearest PDB structures (foldseek):
  4gyi-assembly1_A  TM=1.003E+00  e=2.450E-66  Thermochaetoides thermophila DSM 1495
  4gyg-assembly1_A  TM=9.925E-01  e=6.958E-59  Thermochaetoides thermophila DSM 1495
  6hk6-assembly2_C  TM=9.035E-01  e=3.047E-31  Homo sapiens
  6hk6-assembly2_F  TM=9.022E-01  e=4.285E-31  Homo sapiens
  6fai-assembly1_l  TM=8.706E-01  e=3.414E-31  Saccharomyces cerevisiae S288C

Secondary structure (DSSP, 8-state):
----SGGGT--HHHHHHHHHHHHHTTT-SSEEHHHHHHHH-SSS---SHHHHHHHHHHTTSEEEEE-SS-EEEEE-HHHHHHHHHHHHHHTTS-SEEEEEEEE-SSEEEEEEE-TT--EEEEEEE-TTEE-------EE-TTS-HHHHHHHHHHHHHHHHHHHHHHHHTT-S-PPEEEEETTEEEEEPPS-EEGGG----S-HHHHHHHHHHHHHHHHHTTEE-S--STTSEEEEEEE-SS-TTSEEEEEEE--TT-EETTSTTHHHHHHHHHHHHHHHHHHHH----SS----HHHHHTTTT-TT---GGGTTTTTT--HHHHHHHHHHHHHHHHT-

Organism: Chaetomium thermophilum (strain DSM 1495 / CBS 144.50 / IMI 039719) (NCBI:txid759272)

InterPro domains:
  IPR000687 RIO kinase [SM00090] (44-285)
  IPR011009 Protein kinase-like domain superfamily [SSF56112] (73-261)
  IPR015285 RIO2 kinase winged helix domain, N-terminal [PF09202] (1-69)
  IPR018934 RIO-type domain [PF01163] (87-267)
  IPR018935 RIO kinase, conserved site [PS01245] (202-213)
  IPR030484 Serine/threonine-protein kinase Rio2 [cd05144] (72-264)
  IPR036388 Winged helix-like DNA-binding domain superfamily [G3DSA:1.10.10.10] (1-71)
  IPR036390 Winged helix DNA-binding domain superfamily [SSF46785] (1-69)

Foldseek 3Di:
DADCPCLVVADPLLLLLLVLLVVQCPPPFFRAPVSSQVSSADVDDSDVNVVSVVVCCVVPQWHFDDDPPRTGIGGAPNVQVSNQVVVCVVVQVFDAWDPDWDDDLFWIWTWTAGPVGAIWIKIAGQQQDDDDDDPCGDGDPVDDRVLRQLLLQLLQVQQLLLQVLCVVVPAQEWAWDDTDRNMTITGDDQFAFQVPPPDDPCLPVVLVVLVVVQLLQLLQFKQQQPQARHQWTWDWDQDPVGRVDIDIDIHGGHSQMDGCPDPCNQVSSQVNNVRSQVCCCVPVVDHDPDDDPGSVVSNVNHNPDPRHNSNCSCVVPVCDPVSVVSNNVSVCVSVVVD